Protein AF-A0A2G6BYM8-F1 (afdb_monomer_lite)

Sequence (346 aa):
MVRIVPAIYTKTPARALFVLAIICASLVSLALPSIASAAEQKVRSMRDIDQVKAYQYYHAVVKCIEEDGAKFERKTVNVGHLIDRGDGKLRCKNVITGAAQLYGFGSPEKLGLTRTSTGGWSGNDSVRSSIPKKMRDALYGGSNPGLSNAMKYVLYQKSFEIVCAGKPVPKGEQKDIRGEIIKTYKGGKMAEYFYPYKNDRGETSAVSLLAKTSGTVKNERQCKTLANFANQHADAYAGWAKDHASQSDVENAGEAAEGEDDVAASCKVEGLGWVICPAYNLLAKLNDAAFVFILANLLEVEGDLLSDNATRAAWQTFRNVANVLFVVVFVLIIYGQIVGGGGGRR

Radius of gyration: 28.6 Å; chains: 1; bounding box: 58×102×57 Å

Structure (mmCIF, N/CA/C/O backbone):
data_AF-A0A2G6BYM8-F1
#
_entry.id   AF-A0A2G6BYM8-F1
#
loop_
_atom_site.group_PDB
_atom_site.id
_atom_site.type_symbol
_atom_site.label_atom_id
_atom_site.label_alt_id
_atom_site.label_comp_id
_atom_site.label_asym_id
_atom_site.label_entity_id
_atom_site.label_seq_id
_atom_site.pdbx_PDB_ins_code
_atom_site.Cartn_x
_atom_site.Cartn_y
_atom_site.Cartn_z
_atom_site.occupancy
_atom_site.B_iso_or_equiv
_atom_site.auth_seq_id
_atom_site.auth_comp_id
_atom_site.auth_asym_id
_atom_site.auth_atom_id
_atom_site.pdbx_PDB_model_num
ATOM 1 N N . MET A 1 1 ? -24.789 -86.413 -14.576 1.00 35.81 1 MET A N 1
ATOM 2 C CA . MET A 1 1 ? -25.167 -85.026 -14.226 1.00 35.81 1 MET A CA 1
ATOM 3 C C . MET A 1 1 ? -24.101 -84.077 -14.751 1.00 35.81 1 MET A C 1
ATOM 5 O O . MET A 1 1 ? -23.068 -83.964 -14.118 1.00 35.81 1 MET A O 1
ATOM 9 N N . VAL A 1 2 ? -24.340 -83.419 -15.887 1.00 32.75 2 VAL A N 1
ATOM 10 C CA . VAL A 1 2 ? -23.672 -82.165 -16.280 1.00 32.75 2 VAL A CA 1
ATOM 11 C C . VAL A 1 2 ? -24.720 -81.379 -17.071 1.00 32.75 2 VAL A C 1
ATOM 13 O O . VAL A 1 2 ? -25.215 -81.869 -18.083 1.00 32.75 2 VAL A O 1
ATOM 16 N N . ARG A 1 3 ? -25.139 -80.216 -16.560 1.00 33.50 3 ARG A N 1
ATOM 17 C CA . ARG A 1 3 ? -26.034 -79.275 -17.250 1.00 33.50 3 ARG A CA 1
ATOM 18 C C . ARG A 1 3 ? -25.181 -78.148 -17.826 1.00 33.50 3 ARG A C 1
ATOM 20 O O . ARG A 1 3 ? -24.485 -77.477 -17.075 1.00 33.50 3 ARG A O 1
ATOM 27 N N . ILE A 1 4 ? -25.292 -77.936 -19.134 1.00 39.34 4 ILE A N 1
ATOM 28 C CA . ILE A 1 4 ? -24.844 -76.741 -19.854 1.00 39.34 4 ILE A CA 1
ATOM 29 C C . ILE A 1 4 ? -26.060 -76.226 -20.624 1.00 39.34 4 ILE A C 1
ATOM 31 O O . ILE A 1 4 ? -26.576 -76.953 -21.467 1.00 39.34 4 ILE A O 1
ATOM 35 N N . VAL A 1 5 ? -26.508 -75.001 -20.335 1.00 38.38 5 VAL A N 1
ATOM 36 C CA . VAL A 1 5 ? -27.401 -74.158 -21.164 1.00 38.38 5 VAL A CA 1
ATOM 37 C C . VAL A 1 5 ? -27.195 -72.684 -20.704 1.00 38.38 5 VAL A C 1
ATOM 39 O O . VAL A 1 5 ? -26.785 -72.500 -19.558 1.00 38.38 5 VAL A O 1
ATOM 42 N N . PRO A 1 6 ? -27.554 -71.625 -21.464 1.00 46.06 6 PRO A N 1
ATOM 43 C CA . PRO A 1 6 ? -26.885 -71.067 -22.648 1.00 46.06 6 PRO A CA 1
ATOM 44 C C . PRO A 1 6 ? -26.633 -69.533 -22.545 1.00 46.06 6 PRO A C 1
ATOM 46 O O . PRO A 1 6 ? -26.876 -68.896 -21.525 1.00 46.06 6 PRO A O 1
ATOM 49 N N . ALA A 1 7 ? -26.173 -68.943 -23.655 1.00 43.38 7 ALA A N 1
ATOM 50 C CA . ALA A 1 7 ? -25.983 -67.513 -23.903 1.00 43.38 7 ALA A CA 1
ATOM 51 C C . ALA A 1 7 ? -27.249 -66.641 -23.731 1.00 43.38 7 ALA A C 1
ATOM 53 O O . ALA A 1 7 ? -28.342 -67.033 -24.139 1.00 43.38 7 ALA A O 1
ATOM 54 N N . ILE A 1 8 ? -27.063 -65.405 -23.242 1.00 36.66 8 ILE A N 1
ATOM 55 C CA . ILE A 1 8 ? -28.032 -64.302 -23.340 1.00 36.66 8 ILE A CA 1
ATOM 56 C C . ILE A 1 8 ? -27.311 -63.050 -23.861 1.00 36.66 8 ILE A C 1
ATOM 58 O O . ILE A 1 8 ? -26.355 -62.557 -23.269 1.00 36.66 8 ILE A O 1
ATOM 62 N N . TYR A 1 9 ? -27.806 -62.550 -24.989 1.00 40.72 9 TYR A N 1
ATOM 63 C CA . TYR A 1 9 ? -27.468 -61.284 -25.631 1.00 40.72 9 TYR A CA 1
ATOM 64 C C . TYR A 1 9 ? -28.384 -60.195 -25.040 1.00 40.72 9 TYR A C 1
ATOM 66 O O . TYR A 1 9 ? -29.604 -60.334 -25.134 1.00 40.72 9 TYR A O 1
ATOM 74 N N . THR A 1 10 ? -27.860 -59.098 -24.478 1.00 39.50 10 THR A N 1
ATOM 75 C CA . THR A 1 10 ? -28.690 -57.917 -24.153 1.00 39.50 10 THR A CA 1
ATOM 76 C C . THR A 1 10 ? -28.055 -56.612 -24.620 1.00 39.50 10 THR A C 1
ATOM 78 O O . THR A 1 10 ? -27.030 -56.172 -24.110 1.00 39.50 10 THR A O 1
ATOM 81 N N . LYS A 1 11 ? -28.745 -56.009 -25.594 1.00 41.78 11 LYS A N 1
ATOM 82 C CA . LYS A 1 11 ? -28.692 -54.629 -26.095 1.00 41.78 11 LYS A CA 1
ATOM 83 C C . LYS A 1 11 ? -28.223 -53.592 -25.062 1.00 41.78 11 LYS A C 1
ATOM 85 O O . LYS A 1 11 ? -28.908 -53.343 -24.074 1.00 41.78 11 LYS A O 1
ATOM 90 N N . THR A 1 12 ? -27.143 -52.885 -25.374 1.00 47.81 12 THR A N 1
ATOM 91 C CA . THR A 1 12 ? -26.756 -51.618 -24.738 1.00 47.81 12 THR A CA 1
ATOM 92 C C . THR A 1 12 ? -27.693 -50.493 -25.203 1.00 47.81 12 THR A C 1
ATOM 94 O O . THR A 1 12 ? -27.795 -50.246 -26.407 1.00 47.81 12 THR A O 1
ATOM 97 N N . PRO A 1 13 ? -28.403 -49.782 -24.307 1.00 48.28 13 PRO A N 1
ATOM 98 C CA . PRO A 1 13 ? -29.276 -48.697 -24.722 1.00 48.28 13 PRO A CA 1
ATOM 99 C C . PRO A 1 13 ? -28.461 -47.411 -24.896 1.00 48.28 13 PRO A C 1
ATOM 101 O O . PRO A 1 13 ? -27.914 -46.867 -23.938 1.00 48.28 13 PRO A O 1
ATOM 104 N N . ALA A 1 14 ? -28.463 -46.867 -26.115 1.00 52.06 14 ALA A N 1
ATOM 105 C CA . ALA A 1 14 ? -27.887 -45.569 -26.491 1.00 52.06 14 ALA A CA 1
ATOM 106 C C . ALA A 1 14 ? -28.327 -44.378 -25.600 1.00 52.06 14 ALA A C 1
ATOM 108 O O . ALA A 1 14 ? -27.711 -43.317 -25.620 1.00 52.06 14 ALA A O 1
ATOM 109 N N . ARG A 1 15 ? -29.356 -44.560 -24.762 1.00 47.66 15 ARG A N 1
ATOM 110 C CA . ARG A 1 15 ? -29.812 -43.592 -23.755 1.00 47.66 15 ARG A CA 1
ATOM 111 C C . ARG A 1 15 ? -28.818 -43.383 -22.604 1.00 47.66 15 ARG A C 1
ATOM 113 O O . ARG A 1 15 ? -28.747 -42.274 -22.089 1.00 47.66 15 ARG A O 1
ATOM 120 N N . ALA A 1 16 ? -28.025 -44.393 -22.233 1.00 50.00 16 ALA A N 1
ATOM 121 C CA . ALA A 1 16 ? -27.043 -44.261 -21.149 1.00 50.00 16 ALA A CA 1
ATOM 122 C C . ALA A 1 16 ? -25.851 -43.369 -21.545 1.00 50.00 16 ALA A C 1
ATOM 124 O O . ALA A 1 16 ? -25.390 -42.558 -20.747 1.00 50.00 16 ALA A O 1
ATOM 125 N N . LEU A 1 17 ? -25.412 -43.455 -22.806 1.00 51.72 17 LEU A N 1
ATOM 126 C CA . LEU A 1 17 ? -24.353 -42.603 -23.361 1.00 51.72 17 LEU A CA 1
ATOM 127 C C . LEU A 1 17 ? -24.799 -41.142 -23.511 1.00 51.72 17 LEU A C 1
ATOM 129 O O . LEU A 1 17 ? -24.011 -40.234 -23.265 1.00 51.72 17 LEU A O 1
ATOM 133 N N . PHE A 1 18 ? -26.071 -40.903 -23.847 1.00 52.00 18 PHE A N 1
ATOM 134 C CA . PHE A 1 18 ? -26.605 -39.547 -24.000 1.00 52.00 18 PHE A CA 1
ATOM 135 C C . PHE A 1 18 ? -26.744 -38.814 -22.655 1.00 52.00 18 PHE A C 1
ATOM 137 O O . PHE A 1 18 ? -26.443 -37.628 -22.560 1.00 52.00 18 PHE A O 1
ATOM 144 N N . VAL A 1 19 ? -27.129 -39.525 -21.588 1.00 55.66 19 VAL A N 1
ATOM 145 C CA . VAL A 1 19 ? -27.213 -38.955 -20.230 1.00 55.66 19 VAL A CA 1
ATOM 146 C C . VAL A 1 19 ? -25.819 -38.664 -19.660 1.00 55.66 19 VAL A C 1
ATOM 148 O O . VAL A 1 19 ? -25.621 -37.607 -19.067 1.00 55.66 19 VAL A O 1
ATOM 151 N N . LEU A 1 20 ? -24.827 -39.527 -19.909 1.00 53.66 20 LEU A N 1
ATOM 152 C CA . LEU A 1 20 ? -23.429 -39.269 -19.533 1.00 53.66 20 LEU A CA 1
ATOM 153 C C . LEU A 1 20 ? -22.831 -38.067 -20.282 1.00 53.66 20 LEU A C 1
ATOM 155 O O . LEU A 1 20 ? -22.134 -37.260 -19.674 1.00 53.66 20 LEU A O 1
ATOM 159 N N . ALA A 1 21 ? -23.157 -37.892 -21.566 1.00 54.69 21 ALA A N 1
ATOM 160 C CA . ALA A 1 21 ? -22.717 -36.734 -22.344 1.00 54.69 21 ALA A CA 1
ATOM 161 C C . ALA A 1 21 ? -23.334 -35.413 -21.843 1.00 54.69 21 ALA A C 1
ATOM 163 O O . ALA A 1 21 ? -22.638 -34.401 -21.778 1.00 54.69 21 ALA A O 1
ATOM 164 N N . ILE A 1 22 ? -24.607 -35.420 -21.427 1.00 54.53 22 ILE A N 1
ATOM 165 C CA . ILE A 1 22 ? -25.276 -34.234 -20.862 1.00 54.53 22 ILE A CA 1
ATOM 166 C C . ILE A 1 22 ? -24.730 -33.900 -19.467 1.00 54.53 22 ILE A C 1
ATOM 168 O O . ILE A 1 22 ? -24.532 -32.725 -19.169 1.00 54.53 22 ILE A O 1
ATOM 172 N N . ILE A 1 23 ? -24.429 -34.905 -18.636 1.00 53.41 23 ILE A N 1
ATOM 173 C CA . ILE A 1 23 ? -23.806 -34.707 -17.314 1.00 53.41 23 ILE A CA 1
ATOM 174 C C . ILE A 1 23 ? -22.361 -34.193 -17.455 1.00 53.41 23 ILE A C 1
ATOM 176 O O . ILE A 1 23 ? -21.943 -33.318 -16.700 1.00 53.41 23 ILE A O 1
ATOM 180 N N . CYS A 1 24 ? -21.606 -34.649 -18.461 1.00 47.53 24 CYS A N 1
ATOM 181 C CA . CYS A 1 24 ? -20.289 -34.084 -18.772 1.00 47.53 24 CYS A CA 1
ATOM 182 C C . CYS A 1 24 ? -20.375 -32.647 -19.316 1.00 47.53 24 CYS A C 1
ATOM 184 O O . CYS A 1 24 ? -19.557 -31.813 -18.939 1.00 47.53 24 CYS A O 1
ATOM 186 N N . ALA A 1 25 ? -21.369 -32.318 -20.148 1.00 45.59 25 ALA A N 1
ATOM 187 C CA . ALA A 1 25 ? -21.545 -30.961 -20.677 1.00 45.59 25 ALA A CA 1
ATOM 188 C C . ALA A 1 25 ? -22.019 -29.952 -19.608 1.00 45.59 25 ALA A C 1
ATOM 190 O O . ALA A 1 25 ? -21.630 -28.780 -19.643 1.00 45.59 25 ALA A O 1
ATOM 191 N N . SER A 1 26 ? -22.807 -30.395 -18.623 1.00 46.91 26 SER A N 1
ATOM 192 C CA . SER A 1 26 ? -23.245 -29.549 -17.506 1.00 46.91 26 SER A CA 1
ATOM 193 C C . SER A 1 26 ? -22.172 -29.377 -16.424 1.00 46.91 26 SER A C 1
ATOM 195 O O . SER A 1 26 ? -22.081 -28.297 -15.843 1.00 46.91 26 SER A O 1
ATOM 197 N N . LEU A 1 27 ? -21.289 -30.364 -16.218 1.00 44.66 27 LEU A N 1
ATOM 198 C CA . LEU A 1 27 ? -20.128 -30.232 -15.324 1.00 44.66 27 LEU A CA 1
ATOM 199 C C . LEU A 1 27 ? -19.015 -29.337 -15.895 1.00 44.66 27 LEU A C 1
ATOM 201 O O . LEU A 1 27 ? -18.298 -28.700 -15.129 1.00 44.66 27 LEU A O 1
ATOM 205 N N . VAL A 1 28 ? -18.900 -29.217 -17.222 1.00 42.97 28 VAL A N 1
ATOM 206 C CA . VAL A 1 28 ? -17.940 -28.295 -17.865 1.00 42.97 28 VAL A CA 1
ATOM 207 C C . VAL A 1 28 ? -18.410 -26.831 -17.805 1.00 42.97 28 VAL A C 1
ATOM 209 O O . VAL A 1 28 ? -17.595 -25.916 -17.893 1.00 42.97 28 VAL A O 1
ATOM 212 N N . SER A 1 29 ? -19.702 -26.581 -17.573 1.00 41.12 29 SER A N 1
ATOM 213 C CA . SER A 1 29 ? -20.267 -25.221 -17.546 1.00 41.12 29 SER A CA 1
ATOM 214 C C . SER A 1 29 ? -20.204 -24.525 -16.174 1.00 41.12 29 SER A C 1
ATOM 216 O O . SER A 1 29 ? -20.545 -23.349 -16.081 1.00 41.12 29 SER A O 1
ATOM 218 N N . LEU A 1 30 ? -19.763 -25.211 -15.109 1.00 42.91 30 LEU A N 1
ATOM 219 C CA . LEU A 1 30 ? -19.781 -24.689 -13.729 1.00 42.91 30 LEU A CA 1
ATOM 220 C C . LEU A 1 30 ? -18.419 -24.258 -13.163 1.00 42.91 30 LEU A C 1
ATOM 222 O O . LEU A 1 30 ? -18.341 -23.873 -11.999 1.00 42.91 30 LEU A O 1
ATOM 226 N N . ALA A 1 31 ? -17.348 -24.262 -13.955 1.00 43.62 31 ALA A N 1
ATOM 227 C CA . ALA A 1 31 ? -16.049 -23.781 -13.484 1.00 43.62 31 ALA A CA 1
ATOM 228 C C . ALA A 1 31 ? -15.193 -23.216 -14.620 1.00 43.62 31 ALA A C 1
ATOM 230 O O . ALA A 1 31 ? -14.096 -23.692 -14.897 1.00 43.62 31 ALA A O 1
ATOM 231 N N . LEU A 1 32 ? -15.669 -22.150 -15.255 1.00 40.78 32 LEU A N 1
ATOM 232 C CA . LEU A 1 32 ? -14.742 -21.147 -15.756 1.00 40.78 32 LEU A CA 1
ATOM 233 C C . LEU A 1 32 ? -14.871 -19.952 -14.816 1.00 40.78 32 LEU A C 1
ATOM 235 O O . LEU A 1 32 ? -15.821 -19.179 -14.965 1.00 40.78 32 LEU A O 1
ATOM 239 N N . PRO A 1 33 ? -13.969 -19.777 -13.825 1.00 43.06 33 PRO A N 1
ATOM 240 C CA . PRO A 1 33 ? -13.752 -18.433 -13.318 1.00 43.06 33 PRO A CA 1
ATOM 241 C C . PRO A 1 33 ? -13.561 -17.550 -14.550 1.00 43.06 33 PRO A C 1
ATOM 243 O O . PRO A 1 33 ? -12.811 -17.918 -15.459 1.00 43.06 33 PRO A O 1
ATOM 246 N N . SER A 1 34 ? -14.303 -16.438 -14.611 1.00 47.22 34 SER A N 1
ATOM 247 C CA . SER A 1 34 ? -14.076 -15.366 -15.582 1.00 47.22 34 SER A CA 1
ATOM 248 C C . SER A 1 34 ? -12.577 -15.280 -15.821 1.00 47.22 34 SER A C 1
ATOM 250 O O . SER A 1 34 ? -11.852 -15.210 -14.824 1.00 47.22 34 SER A O 1
ATOM 252 N N . ILE A 1 35 ? -12.125 -15.374 -17.073 1.00 45.28 35 ILE A N 1
ATOM 253 C CA . ILE A 1 35 ? -10.702 -15.350 -17.419 1.00 45.28 35 ILE A CA 1
ATOM 254 C C . ILE A 1 35 ? -10.174 -13.965 -17.028 1.00 45.28 35 ILE A C 1
ATOM 256 O O . ILE A 1 35 ? -10.082 -13.053 -17.843 1.00 45.28 35 ILE A O 1
ATOM 260 N N . ALA A 1 36 ? -9.901 -13.784 -15.740 1.00 49.06 36 ALA A N 1
ATOM 261 C CA . ALA A 1 36 ? -9.075 -12.728 -15.225 1.00 49.06 36 ALA A CA 1
ATOM 262 C C . ALA A 1 36 ? -7.731 -12.959 -15.901 1.00 49.06 36 ALA A C 1
ATOM 264 O O . ALA A 1 36 ? -7.245 -14.094 -15.959 1.00 49.06 36 ALA A O 1
ATOM 265 N N . SER A 1 37 ? -7.166 -11.909 -16.488 1.00 56.53 37 SER A N 1
ATOM 266 C CA . SER A 1 37 ? -5.851 -12.026 -17.113 1.00 56.53 37 SER A CA 1
ATOM 267 C C . SER A 1 37 ? -4.867 -12.652 -16.111 1.00 56.53 37 SER A C 1
ATOM 269 O O . SER A 1 37 ? -4.986 -12.434 -14.903 1.00 56.53 37 SER A O 1
ATOM 271 N N . ALA A 1 38 ? -3.878 -13.419 -16.578 1.00 57.22 38 ALA A N 1
ATOM 272 C CA . ALA A 1 38 ? -2.885 -14.047 -15.695 1.00 57.22 38 ALA A CA 1
ATOM 273 C C . ALA A 1 38 ? -2.221 -13.037 -14.726 1.00 57.22 38 ALA A C 1
ATOM 275 O O . ALA A 1 38 ? -1.813 -13.389 -13.621 1.00 57.22 38 ALA A O 1
ATOM 276 N N . ALA A 1 39 ? -2.169 -11.758 -15.112 1.00 54.06 39 ALA A N 1
ATOM 277 C CA . ALA A 1 39 ? -1.713 -10.666 -14.265 1.00 54.06 39 ALA A CA 1
ATOM 278 C C . ALA A 1 39 ? -2.729 -10.272 -13.170 1.00 54.06 39 ALA A C 1
ATOM 280 O O . ALA A 1 39 ? -2.334 -10.135 -12.014 1.00 54.06 39 ALA A O 1
ATOM 281 N N . GLU A 1 40 ? -4.032 -10.182 -13.468 1.00 54.47 40 GLU A N 1
ATOM 282 C CA . GLU A 1 40 ? -5.066 -9.995 -12.432 1.00 54.47 40 GLU A CA 1
ATOM 283 C C . GLU A 1 40 ? -5.075 -11.145 -11.416 1.00 54.47 40 GLU A C 1
ATOM 285 O O . GLU A 1 40 ? -5.280 -10.917 -10.222 1.00 54.47 40 GLU A O 1
ATOM 290 N N . GLN A 1 41 ? -4.795 -12.371 -11.863 1.00 60.56 41 GLN A N 1
ATOM 291 C CA . GLN A 1 41 ? -4.643 -13.527 -10.979 1.00 60.56 41 GLN A CA 1
ATOM 292 C C . GLN A 1 41 ? -3.417 -13.388 -10.060 1.00 60.56 41 GLN A C 1
ATOM 294 O O . GLN A 1 41 ? -3.489 -13.744 -8.883 1.00 60.56 41 GLN A O 1
ATOM 299 N N . LYS A 1 42 ? -2.320 -12.798 -10.556 1.00 67.81 42 LYS A N 1
ATOM 300 C CA . LYS A 1 42 ? -1.104 -12.551 -9.770 1.00 67.81 42 LYS A CA 1
ATOM 301 C C . LYS A 1 42 ? -1.353 -11.564 -8.629 1.00 67.81 42 LYS A C 1
ATOM 303 O O . LYS A 1 42 ? -1.034 -11.893 -7.492 1.00 67.81 42 LYS A O 1
ATOM 308 N N . VAL A 1 43 ? -1.988 -10.414 -8.877 1.00 68.50 43 VAL A N 1
ATOM 309 C CA . VAL A 1 43 ? -2.324 -9.457 -7.797 1.00 68.50 43 VAL A CA 1
ATOM 310 C C . VAL A 1 43 ? -3.316 -10.044 -6.799 1.00 68.50 43 VAL A C 1
ATOM 312 O O . VAL A 1 43 ? -3.119 -9.885 -5.598 1.00 68.50 43 VAL A O 1
ATOM 315 N N . ARG A 1 44 ? -4.337 -10.770 -7.269 1.00 68.00 44 ARG A N 1
ATOM 316 C CA . ARG A 1 44 ? -5.322 -11.431 -6.393 1.00 68.00 44 ARG A CA 1
ATOM 317 C C . ARG A 1 44 ? -4.731 -12.551 -5.534 1.00 68.00 44 ARG A C 1
ATOM 319 O O . ARG A 1 44 ? -5.341 -12.927 -4.544 1.00 68.00 44 ARG A O 1
ATOM 326 N N . SER A 1 45 ? -3.577 -13.098 -5.912 1.00 74.06 45 SER A N 1
ATOM 327 C CA . SER A 1 45 ? -2.860 -14.098 -5.112 1.00 74.06 45 SER A CA 1
ATOM 328 C C . SER A 1 45 ? -1.990 -13.491 -4.007 1.00 74.06 45 SER A C 1
ATOM 330 O O . SER A 1 45 ? -1.559 -14.210 -3.108 1.00 74.06 45 SER A O 1
ATOM 332 N N . MET A 1 46 ? -1.732 -12.180 -4.057 1.00 82.56 46 MET A N 1
ATOM 333 C CA . MET A 1 46 ? -0.949 -11.492 -3.034 1.00 82.56 46 MET A CA 1
ATOM 334 C C . MET A 1 46 ? -1.784 -11.272 -1.775 1.00 82.56 46 MET A C 1
ATOM 336 O O . MET A 1 46 ? -3.008 -11.140 -1.839 1.00 82.56 46 MET A O 1
ATOM 340 N N . ARG A 1 47 ? -1.104 -11.131 -0.638 1.00 86.88 47 ARG A N 1
ATOM 341 C CA . ARG A 1 47 ? -1.747 -10.684 0.598 1.00 86.88 47 ARG A CA 1
ATOM 342 C C . ARG A 1 47 ? -2.334 -9.289 0.426 1.00 86.88 47 ARG A C 1
ATOM 344 O O . ARG A 1 47 ? -1.827 -8.479 -0.355 1.00 86.88 47 ARG A O 1
ATOM 351 N N . ASP A 1 48 ? -3.389 -8.998 1.166 1.00 88.12 48 ASP A N 1
ATOM 352 C CA . ASP A 1 48 ? -4.117 -7.732 1.100 1.00 88.12 48 ASP A CA 1
ATOM 353 C C . ASP A 1 48 ? -3.220 -6.501 1.310 1.00 88.12 48 ASP A C 1
ATOM 355 O O . ASP A 1 48 ? -3.321 -5.518 0.567 1.00 88.12 48 ASP A O 1
ATOM 359 N N . ILE A 1 49 ? -2.280 -6.567 2.256 1.00 87.25 49 ILE A N 1
ATOM 360 C CA . ILE A 1 49 ? -1.321 -5.491 2.507 1.00 87.25 49 ILE A CA 1
ATOM 361 C C . ILE A 1 49 ? -0.374 -5.291 1.321 1.00 87.25 49 ILE A C 1
ATOM 363 O O . ILE A 1 49 ? -0.024 -4.157 0.992 1.00 87.25 49 ILE A O 1
ATOM 367 N N . ASP A 1 50 ? 0.016 -6.375 0.651 1.00 89.44 50 ASP A N 1
ATOM 368 C CA . ASP A 1 50 ? 0.934 -6.340 -0.484 1.00 89.44 50 ASP A CA 1
ATOM 369 C C . ASP A 1 50 ? 0.221 -5.787 -1.727 1.00 89.44 50 ASP A C 1
ATOM 371 O O . ASP A 1 50 ? 0.819 -5.035 -2.500 1.00 89.44 50 ASP A O 1
ATOM 375 N N . GLN A 1 51 ? -1.087 -6.035 -1.868 1.00 89.44 51 GLN A N 1
ATOM 376 C CA . GLN A 1 51 ? -1.924 -5.394 -2.888 1.00 89.44 51 GLN A CA 1
ATOM 377 C C . GLN A 1 51 ? -1.988 -3.870 -2.698 1.00 89.44 51 GLN A C 1
ATOM 379 O O . GLN A 1 51 ? -1.826 -3.111 -3.661 1.00 89.44 51 GLN A O 1
ATOM 384 N N . VAL A 1 52 ? -2.162 -3.402 -1.457 1.00 91.62 52 VAL A N 1
ATOM 385 C CA . VAL A 1 52 ? -2.167 -1.964 -1.137 1.00 91.62 52 VAL A CA 1
ATOM 386 C C . VAL A 1 52 ? -0.788 -1.337 -1.354 1.00 91.62 52 VAL A C 1
ATOM 388 O O . VAL A 1 52 ? -0.690 -0.274 -1.976 1.00 91.62 52 VAL A O 1
ATOM 391 N N . LYS A 1 53 ? 0.287 -2.002 -0.915 1.00 91.69 53 LYS A N 1
ATOM 392 C CA . LYS A 1 53 ? 1.665 -1.547 -1.161 1.00 91.69 53 LYS A CA 1
ATOM 393 C C . LYS A 1 53 ? 1.965 -1.454 -2.651 1.00 91.69 53 LYS A C 1
ATOM 395 O O . LYS A 1 53 ? 2.566 -0.471 -3.077 1.00 91.69 53 LYS A O 1
ATOM 400 N N . ALA A 1 54 ? 1.521 -2.418 -3.459 1.00 91.00 54 ALA A N 1
ATOM 401 C CA . ALA A 1 54 ? 1.710 -2.381 -4.908 1.00 91.00 54 ALA A CA 1
ATOM 402 C C . ALA A 1 54 ? 1.081 -1.122 -5.515 1.00 91.00 54 ALA A C 1
ATOM 404 O O . ALA A 1 54 ? 1.738 -0.424 -6.294 1.00 91.00 54 ALA A O 1
ATOM 405 N N . TYR A 1 55 ? -0.134 -0.774 -5.085 1.00 91.12 55 TYR A N 1
ATOM 406 C CA . TYR A 1 55 ? -0.803 0.459 -5.493 1.00 91.12 55 TYR A CA 1
ATOM 407 C C . TYR A 1 55 ? -0.036 1.720 -5.048 1.00 91.12 55 TYR A C 1
ATOM 409 O O . TYR A 1 55 ? 0.168 2.640 -5.846 1.00 91.12 55 TYR A O 1
ATOM 417 N N . GLN A 1 56 ? 0.443 1.770 -3.802 1.00 91.75 56 GLN A N 1
ATOM 418 C CA . GLN A 1 56 ? 1.234 2.900 -3.297 1.00 91.75 56 GLN A CA 1
ATOM 419 C C . GLN A 1 56 ? 2.558 3.066 -4.061 1.00 91.75 56 GLN A C 1
ATOM 421 O O . GLN A 1 56 ? 2.874 4.174 -4.507 1.00 91.75 56 GLN A O 1
ATOM 426 N N . TYR A 1 57 ? 3.292 1.971 -4.286 1.00 91.69 57 TYR A N 1
ATOM 427 C CA . TYR A 1 57 ? 4.518 1.970 -5.082 1.00 91.69 57 TYR A CA 1
ATOM 428 C C . TYR A 1 57 ? 4.264 2.427 -6.516 1.00 91.69 57 TYR A C 1
ATOM 430 O O . TYR A 1 57 ? 5.038 3.236 -7.019 1.00 91.69 57 TYR A O 1
ATOM 438 N N . TYR A 1 58 ? 3.179 1.987 -7.164 1.00 91.75 58 TYR A N 1
ATOM 439 C CA . TYR A 1 58 ? 2.839 2.443 -8.516 1.00 91.75 58 TYR A CA 1
ATOM 440 C C . TYR A 1 58 ? 2.763 3.968 -8.596 1.00 91.75 58 TYR A C 1
ATOM 442 O O . TYR A 1 58 ? 3.436 4.596 -9.416 1.00 91.75 58 TYR A O 1
ATOM 450 N N . HIS A 1 59 ? 1.972 4.581 -7.714 1.00 90.56 59 HIS A N 1
ATOM 451 C CA . HIS A 1 59 ? 1.792 6.029 -7.719 1.00 90.56 59 HIS A CA 1
ATOM 452 C C . HIS A 1 59 ? 3.059 6.782 -7.308 1.00 90.56 59 HIS A C 1
ATOM 454 O O . HIS A 1 59 ? 3.326 7.855 -7.853 1.00 90.56 59 HIS A O 1
ATOM 460 N N . ALA A 1 60 ? 3.858 6.223 -6.398 1.00 89.94 60 ALA A N 1
ATOM 461 C CA . ALA A 1 60 ? 5.156 6.779 -6.036 1.00 89.94 60 ALA A CA 1
ATOM 462 C C . ALA A 1 60 ? 6.145 6.749 -7.206 1.00 89.94 60 ALA A C 1
ATOM 464 O O . ALA A 1 60 ? 6.788 7.761 -7.480 1.00 89.94 60 ALA A O 1
ATOM 465 N N . VAL A 1 61 ? 6.209 5.641 -7.948 1.00 89.94 61 VAL A N 1
ATOM 466 C CA . VAL A 1 61 ? 7.045 5.516 -9.148 1.00 89.94 61 VAL A CA 1
ATOM 467 C C . VAL A 1 61 ? 6.603 6.504 -10.223 1.00 89.94 61 VAL A C 1
ATOM 469 O O . VAL A 1 61 ? 7.436 7.250 -10.736 1.00 89.94 61 VAL A O 1
ATOM 472 N N . VAL A 1 62 ? 5.301 6.584 -10.511 1.00 89.06 62 VAL A N 1
ATOM 473 C CA . VAL A 1 62 ? 4.752 7.572 -11.454 1.00 89.06 62 VAL A CA 1
ATOM 474 C C . VAL A 1 62 ? 5.161 8.991 -11.042 1.00 89.06 62 VAL A C 1
ATOM 476 O O . VAL A 1 62 ? 5.696 9.733 -11.861 1.00 89.06 62 VAL A O 1
ATOM 479 N N . LYS A 1 63 ? 5.026 9.351 -9.759 1.00 87.88 63 LYS A N 1
ATOM 480 C CA . LYS A 1 63 ? 5.409 10.679 -9.252 1.00 87.88 63 LYS A CA 1
ATOM 481 C C . LYS A 1 63 ? 6.922 10.936 -9.276 1.00 87.88 63 LYS A C 1
ATOM 483 O O . LYS A 1 63 ? 7.347 12.089 -9.380 1.00 87.88 63 LYS A O 1
ATOM 488 N N . CYS A 1 64 ? 7.743 9.898 -9.149 1.00 86.44 64 CYS A N 1
ATOM 489 C CA . CYS A 1 64 ? 9.194 9.998 -9.304 1.00 86.44 64 CYS A CA 1
ATOM 490 C C . CYS A 1 64 ? 9.604 10.245 -10.757 1.00 86.44 64 CYS A C 1
ATOM 492 O O . CYS A 1 64 ? 10.582 10.945 -11.001 1.00 86.44 64 CYS A O 1
ATOM 494 N N . ILE A 1 65 ? 8.851 9.692 -11.706 1.00 82.69 65 ILE A N 1
ATOM 495 C CA . ILE A 1 65 ? 9.155 9.740 -13.137 1.00 82.69 65 ILE A CA 1
ATOM 496 C C . ILE A 1 65 ? 8.600 10.998 -13.823 1.00 82.69 65 ILE A C 1
ATOM 498 O O . ILE A 1 65 ? 9.218 11.483 -14.767 1.00 82.69 65 ILE A O 1
ATOM 502 N N . GLU A 1 66 ? 7.471 11.534 -13.349 1.00 77.38 66 GLU A N 1
ATOM 503 C CA . GLU A 1 66 ? 6.798 12.726 -13.901 1.00 77.38 66 GLU A CA 1
ATOM 504 C C . GLU A 1 66 ? 7.615 14.031 -13.798 1.00 77.38 66 GLU A C 1
ATOM 506 O O . GLU A 1 66 ? 7.263 15.008 -14.449 1.00 77.38 66 GLU A O 1
ATOM 511 N N . GLU A 1 67 ? 8.681 14.091 -12.993 1.00 60.94 67 GLU A N 1
ATOM 512 C CA . GLU A 1 67 ? 9.449 15.326 -12.771 1.00 60.94 67 GLU A CA 1
ATOM 513 C C . GLU A 1 67 ? 10.874 15.248 -13.355 1.00 60.94 67 GLU A C 1
ATOM 515 O O . GLU A 1 67 ? 11.449 14.168 -13.492 1.00 60.94 67 GLU A O 1
ATOM 520 N N . ASP A 1 68 ? 11.409 16.413 -13.745 1.00 58.03 68 ASP A N 1
ATOM 521 C CA . ASP A 1 68 ? 12.641 16.629 -14.524 1.00 58.03 68 ASP A CA 1
ATOM 522 C C . ASP A 1 68 ? 13.768 15.598 -14.321 1.00 58.03 68 ASP A C 1
ATOM 524 O O . ASP A 1 68 ? 14.232 15.334 -13.203 1.00 58.03 68 ASP A O 1
ATOM 528 N N . GLY A 1 69 ? 14.286 15.079 -15.442 1.00 54.25 69 GLY A N 1
ATOM 529 C CA . GLY A 1 69 ? 15.265 13.982 -15.498 1.00 54.25 69 GLY A CA 1
ATOM 530 C C . GLY A 1 69 ? 16.584 14.234 -14.762 1.00 54.25 69 GLY A C 1
ATOM 531 O O . GLY A 1 69 ? 17.256 13.283 -14.372 1.00 54.25 69 GLY A O 1
ATOM 532 N N . ALA A 1 70 ? 16.927 15.491 -14.472 1.00 53.03 70 ALA A N 1
ATOM 533 C CA . ALA A 1 70 ? 18.149 15.855 -13.753 1.00 53.03 70 ALA A CA 1
ATOM 534 C C . ALA A 1 70 ? 18.091 15.613 -12.224 1.00 53.03 70 ALA A C 1
ATOM 536 O O . ALA A 1 70 ? 19.116 15.724 -11.542 1.00 53.03 70 ALA A O 1
ATOM 537 N N . LYS A 1 71 ? 16.916 15.309 -11.643 1.00 59.16 71 LYS A N 1
ATOM 538 C CA . LYS A 1 71 ? 16.737 15.164 -10.177 1.00 59.16 71 LYS A CA 1
ATOM 539 C C . LYS A 1 71 ? 16.087 13.850 -9.731 1.00 59.16 71 LYS A C 1
ATOM 541 O O . LYS A 1 71 ? 15.803 13.696 -8.539 1.00 59.16 71 LYS A O 1
ATOM 546 N N . PHE A 1 72 ? 15.925 12.896 -10.646 1.00 66.44 72 PHE A N 1
ATOM 547 C CA . PHE A 1 72 ? 15.231 11.622 -10.428 1.00 66.44 72 PHE A CA 1
ATOM 548 C C . PHE A 1 72 ? 15.663 10.869 -9.153 1.00 66.44 72 PHE A C 1
ATOM 550 O O . PHE A 1 72 ? 14.826 10.311 -8.460 1.00 66.44 72 PHE A O 1
ATOM 557 N N . GLU A 1 73 ? 16.941 10.901 -8.763 1.00 67.50 73 GLU A N 1
ATOM 558 C CA . GLU A 1 73 ? 17.444 10.140 -7.602 1.00 67.50 73 GLU A CA 1
ATOM 559 C C . GLU A 1 73 ? 17.351 10.858 -6.246 1.00 67.50 73 GLU A C 1
ATOM 561 O O . GLU A 1 73 ? 17.406 10.233 -5.176 1.00 67.50 73 GLU A O 1
ATOM 566 N N . ARG A 1 74 ? 17.319 12.193 -6.265 1.00 71.81 74 ARG A N 1
ATOM 567 C CA . ARG A 1 74 ? 17.428 13.022 -5.050 1.00 71.81 74 ARG A CA 1
ATOM 568 C C . ARG A 1 74 ? 16.079 13.459 -4.509 1.00 71.81 74 ARG A C 1
ATOM 570 O O . ARG A 1 74 ? 16.003 13.868 -3.357 1.00 71.81 74 ARG A O 1
ATOM 577 N N . LYS A 1 75 ? 15.033 13.338 -5.317 1.00 81.88 75 LYS A N 1
ATOM 578 C CA . LYS A 1 75 ? 13.680 13.692 -4.925 1.00 81.88 75 LYS A CA 1
ATOM 579 C C . LYS A 1 75 ? 13.123 12.713 -3.892 1.00 81.88 75 LYS A C 1
ATOM 581 O O . LYS A 1 75 ? 13.321 11.504 -4.000 1.00 81.88 75 LYS A O 1
ATOM 586 N N . THR A 1 76 ? 12.389 13.261 -2.935 1.00 87.50 76 THR A N 1
ATOM 587 C CA . THR A 1 76 ? 11.602 12.520 -1.951 1.00 87.50 76 THR A CA 1
ATOM 588 C C . THR A 1 76 ? 10.123 12.628 -2.314 1.00 87.50 76 THR A C 1
ATOM 590 O O . THR A 1 76 ? 9.656 13.705 -2.688 1.00 87.50 76 THR A O 1
ATOM 593 N N . VAL A 1 77 ? 9.392 11.520 -2.231 1.00 88.06 77 VAL A N 1
ATOM 594 C CA . VAL A 1 77 ? 7.946 11.456 -2.491 1.00 88.06 77 VAL A CA 1
ATOM 595 C C . VAL A 1 77 ? 7.231 10.774 -1.331 1.00 88.06 77 VAL A C 1
ATOM 597 O O . VAL A 1 77 ? 7.808 9.913 -0.667 1.00 88.06 77 VAL A O 1
ATOM 600 N N . ASN A 1 78 ? 5.968 11.134 -1.108 1.00 88.94 78 ASN A N 1
ATOM 601 C CA . ASN A 1 78 ? 5.110 10.425 -0.161 1.00 88.94 78 ASN A CA 1
ATOM 602 C C . ASN A 1 78 ? 4.873 9.002 -0.680 1.00 88.94 78 ASN A C 1
ATOM 604 O O . ASN A 1 78 ? 4.454 8.824 -1.817 1.00 88.94 78 ASN A O 1
ATOM 608 N N . VAL A 1 79 ? 5.129 7.987 0.132 1.00 87.81 79 VAL A N 1
ATOM 609 C CA . VAL A 1 79 ? 4.837 6.577 -0.190 1.00 87.81 79 VAL A CA 1
ATOM 610 C C . VAL A 1 79 ? 3.770 5.988 0.726 1.00 87.81 79 VAL A C 1
ATOM 612 O O . VAL A 1 79 ? 3.166 4.974 0.394 1.00 87.81 79 VAL A O 1
ATOM 615 N N . GLY A 1 80 ? 3.502 6.665 1.840 1.00 88.00 80 GLY A N 1
ATOM 616 C CA . GLY A 1 80 ? 2.590 6.232 2.881 1.00 88.00 80 GLY A CA 1
ATOM 617 C C . GLY A 1 80 ? 3.238 5.308 3.908 1.00 88.00 80 GLY A C 1
ATOM 618 O O . GLY A 1 80 ? 4.265 4.674 3.650 1.00 88.00 80 GLY A O 1
ATOM 619 N N . HIS A 1 81 ? 2.617 5.223 5.085 1.00 86.25 81 HIS A N 1
ATOM 620 C CA . HIS A 1 81 ? 3.236 4.570 6.245 1.00 86.25 81 HIS A CA 1
ATOM 621 C C . HIS A 1 81 ? 3.300 3.036 6.186 1.00 86.25 81 HIS A C 1
ATOM 623 O O . HIS A 1 81 ? 3.991 2.402 6.980 1.00 86.25 81 HIS A O 1
ATOM 629 N N . LEU A 1 82 ? 2.614 2.427 5.215 1.00 86.69 82 LEU A N 1
ATOM 630 C CA . LEU A 1 82 ? 2.717 0.990 4.940 1.00 86.69 82 LEU A CA 1
ATOM 631 C C . LEU A 1 82 ? 4.022 0.615 4.239 1.00 86.69 82 LEU A C 1
ATOM 633 O O . LEU A 1 82 ? 4.473 -0.523 4.371 1.00 86.69 82 LEU A O 1
ATOM 637 N N . ILE A 1 83 ? 4.602 1.552 3.484 1.00 86.88 83 ILE A N 1
ATOM 638 C CA . ILE A 1 83 ? 5.887 1.375 2.808 1.00 86.88 83 ILE A CA 1
ATOM 639 C C . ILE A 1 83 ? 7.019 1.879 3.705 1.00 86.88 83 ILE A C 1
ATOM 641 O O . ILE A 1 83 ? 7.994 1.161 3.906 1.00 86.88 83 ILE A O 1
ATOM 645 N N . ASP A 1 84 ? 6.884 3.089 4.251 1.00 87.88 84 ASP A N 1
ATOM 646 C CA . ASP A 1 84 ? 7.870 3.681 5.156 1.00 87.88 84 ASP A CA 1
ATOM 647 C C . ASP A 1 84 ? 7.239 3.961 6.521 1.00 87.88 84 ASP A C 1
ATOM 649 O O . ASP A 1 84 ? 6.428 4.871 6.667 1.00 87.88 84 ASP A O 1
ATOM 653 N N . ARG A 1 85 ? 7.611 3.179 7.540 1.00 82.44 85 ARG A N 1
ATOM 654 C CA . ARG A 1 85 ? 7.043 3.313 8.895 1.00 82.44 85 ARG A CA 1
ATOM 655 C C . ARG A 1 85 ? 7.455 4.605 9.615 1.00 82.44 85 ARG A C 1
ATOM 657 O O . ARG A 1 85 ? 6.912 4.871 10.682 1.00 82.44 85 ARG A O 1
ATOM 664 N N . GLY A 1 86 ? 8.402 5.367 9.066 1.00 82.81 86 GLY A N 1
ATOM 665 C CA . GLY A 1 86 ? 8.867 6.638 9.606 1.00 82.81 86 GLY A CA 1
ATOM 666 C C . GLY A 1 86 ? 7.941 7.783 9.210 1.00 82.81 86 GLY A C 1
ATOM 667 O O . GLY A 1 86 ? 6.807 7.876 9.679 1.00 82.81 86 GLY A O 1
ATOM 668 N N . ASP A 1 87 ? 8.421 8.670 8.342 1.00 79.88 87 ASP A N 1
ATOM 669 C CA . ASP A 1 87 ? 7.677 9.852 7.892 1.00 79.88 87 ASP A CA 1
ATOM 670 C C . ASP A 1 87 ? 6.752 9.563 6.695 1.00 79.88 87 ASP A C 1
ATOM 672 O O . ASP A 1 87 ? 6.065 10.463 6.197 1.00 79.88 87 ASP A O 1
ATOM 676 N N . GLY A 1 88 ? 6.706 8.307 6.234 1.00 83.75 88 GLY A N 1
ATOM 677 C CA . GLY A 1 88 ? 5.869 7.900 5.113 1.00 83.75 88 GLY A CA 1
ATOM 678 C C . GLY A 1 88 ? 6.374 8.466 3.788 1.00 83.75 88 GLY A C 1
ATOM 679 O O . GLY A 1 88 ? 5.578 8.626 2.846 1.00 83.75 88 GLY A O 1
ATOM 680 N N . LYS A 1 89 ? 7.667 8.802 3.707 1.00 86.75 89 LYS A N 1
ATOM 681 C CA . LYS A 1 89 ? 8.327 9.346 2.524 1.00 86.75 89 LYS A CA 1
ATOM 682 C C . LYS A 1 89 ? 9.557 8.525 2.175 1.00 86.75 89 LYS A C 1
ATOM 684 O O . LYS A 1 89 ? 10.285 8.043 3.027 1.00 86.75 89 LYS A O 1
ATOM 689 N N . LEU A 1 90 ? 9.829 8.400 0.881 1.00 87.12 90 LEU A N 1
ATOM 690 C CA . LEU A 1 90 ? 11.051 7.761 0.406 1.00 87.12 90 LEU A CA 1
ATOM 691 C C . LEU A 1 90 ? 11.691 8.561 -0.712 1.00 87.12 90 LEU A C 1
ATOM 693 O O . LEU A 1 90 ? 11.027 9.189 -1.541 1.00 87.12 90 LEU A O 1
ATOM 697 N N . ARG A 1 91 ? 13.020 8.479 -0.764 1.00 86.94 91 ARG A N 1
ATOM 698 C CA . ARG A 1 91 ? 13.784 8.932 -1.922 1.00 86.94 91 ARG A CA 1
ATOM 699 C C . ARG A 1 91 ? 13.429 8.073 -3.127 1.00 86.94 91 ARG A C 1
ATOM 701 O O . ARG A 1 91 ? 13.377 6.849 -3.015 1.00 86.94 91 ARG A O 1
ATOM 708 N N . CYS A 1 92 ? 13.290 8.692 -4.290 1.00 86.88 92 CYS A N 1
ATOM 709 C CA . CYS A 1 92 ? 12.909 8.011 -5.523 1.00 86.88 92 CYS A CA 1
ATOM 710 C C . CYS A 1 92 ? 13.830 6.839 -5.885 1.00 86.88 92 CYS A C 1
ATOM 712 O O . CYS A 1 92 ? 13.342 5.815 -6.356 1.00 86.88 92 CYS A O 1
ATOM 714 N N . LYS A 1 93 ? 15.129 6.910 -5.556 1.00 85.88 93 LYS A N 1
ATOM 715 C CA . LYS A 1 93 ? 16.032 5.759 -5.714 1.00 85.88 93 LYS A CA 1
ATOM 716 C C . LYS A 1 93 ? 15.558 4.510 -4.947 1.00 85.88 93 LYS A C 1
ATOM 718 O O . LYS A 1 93 ? 15.615 3.415 -5.488 1.00 85.88 93 LYS A O 1
ATOM 723 N N . ASN A 1 94 ? 15.036 4.681 -3.729 1.00 88.62 94 ASN A N 1
ATOM 724 C CA . ASN A 1 94 ? 14.547 3.591 -2.881 1.00 88.62 94 ASN A CA 1
ATOM 725 C C . ASN A 1 94 ? 13.143 3.148 -3.311 1.00 88.62 94 ASN A C 1
ATOM 727 O O . ASN A 1 94 ? 12.844 1.959 -3.280 1.00 88.62 94 ASN A O 1
ATOM 731 N N . VAL A 1 95 ? 12.301 4.091 -3.754 1.00 89.81 95 VAL A N 1
ATOM 732 C CA . VAL A 1 95 ? 10.973 3.794 -4.318 1.00 89.81 95 VAL A CA 1
ATOM 733 C C . VAL A 1 95 ? 11.095 2.848 -5.505 1.00 89.81 95 VAL A C 1
ATOM 735 O O . VAL A 1 95 ? 10.395 1.844 -5.564 1.00 89.81 95 VAL A O 1
ATOM 738 N N . ILE A 1 96 ? 12.000 3.156 -6.433 1.00 87.69 96 ILE A N 1
ATOM 739 C CA . ILE A 1 96 ? 12.211 2.372 -7.649 1.00 87.69 96 ILE A CA 1
ATOM 740 C C . ILE A 1 96 ? 12.768 0.985 -7.320 1.00 87.69 96 ILE A C 1
ATOM 742 O O . ILE A 1 96 ? 12.270 -0.003 -7.855 1.00 87.69 96 ILE A O 1
ATOM 746 N N . THR A 1 97 ? 13.740 0.891 -6.407 1.00 88.81 97 THR A N 1
ATOM 747 C CA . THR A 1 97 ? 14.273 -0.402 -5.953 1.00 88.81 97 THR A CA 1
ATOM 748 C C . THR A 1 97 ? 13.189 -1.265 -5.301 1.00 88.81 97 THR A C 1
ATOM 750 O O . THR A 1 97 ? 13.019 -2.419 -5.688 1.00 88.81 97 THR A O 1
ATOM 753 N N . GLY A 1 98 ? 12.409 -0.707 -4.368 1.00 87.88 98 GLY A N 1
ATOM 754 C CA . GLY A 1 98 ? 11.324 -1.440 -3.706 1.00 87.88 98 GLY A CA 1
ATOM 755 C C . GLY A 1 98 ? 10.208 -1.850 -4.671 1.00 87.88 98 GLY A C 1
ATOM 756 O O . GLY A 1 98 ? 9.725 -2.979 -4.623 1.00 87.88 98 GLY A O 1
ATOM 757 N N . ALA A 1 99 ? 9.849 -0.973 -5.614 1.00 88.50 99 ALA A N 1
ATOM 758 C CA . ALA A 1 99 ? 8.868 -1.287 -6.646 1.00 88.50 99 ALA A CA 1
ATOM 759 C C . ALA A 1 99 ? 9.353 -2.407 -7.580 1.00 88.50 99 ALA A C 1
ATOM 761 O O . ALA A 1 99 ? 8.581 -3.306 -7.899 1.00 88.50 99 ALA A O 1
ATOM 762 N N . ALA A 1 100 ? 10.624 -2.398 -7.993 1.00 86.50 100 ALA A N 1
ATOM 763 C CA . ALA A 1 100 ? 11.177 -3.453 -8.839 1.00 86.50 100 ALA A CA 1
ATOM 764 C C . ALA A 1 100 ? 11.102 -4.831 -8.160 1.00 86.50 100 ALA A C 1
ATOM 766 O O . ALA A 1 100 ? 10.736 -5.815 -8.806 1.00 86.50 100 ALA A O 1
ATOM 767 N N . GLN A 1 101 ? 11.388 -4.896 -6.857 1.00 86.56 101 GLN A N 1
ATOM 768 C CA . GLN A 1 101 ? 11.265 -6.126 -6.072 1.00 86.56 101 GLN A CA 1
ATOM 769 C C . GLN A 1 101 ? 9.807 -6.588 -5.976 1.00 86.56 101 GLN A C 1
ATOM 771 O O . GLN A 1 101 ? 9.498 -7.708 -6.379 1.00 86.56 101 GLN A O 1
ATOM 776 N N . LEU A 1 102 ? 8.898 -5.713 -5.531 1.00 84.88 102 LEU A N 1
ATOM 777 C CA . LEU A 1 102 ? 7.489 -6.065 -5.325 1.00 84.88 102 LEU A CA 1
ATOM 778 C C . LEU A 1 102 ? 6.785 -6.502 -6.621 1.00 84.88 102 LEU A C 1
ATOM 780 O O . LEU A 1 102 ? 5.956 -7.406 -6.608 1.00 84.88 102 LEU A O 1
ATOM 784 N N . TYR A 1 103 ? 7.128 -5.889 -7.755 1.00 86.12 103 TYR A N 1
ATOM 785 C CA . TYR A 1 103 ? 6.529 -6.218 -9.051 1.00 86.12 103 TYR A CA 1
ATOM 786 C C . TYR A 1 103 ? 7.174 -7.442 -9.729 1.00 86.12 103 TYR A C 1
ATOM 788 O O . TYR A 1 103 ? 6.711 -7.879 -10.786 1.00 86.12 103 TYR A O 1
ATOM 796 N N . GLY A 1 104 ? 8.207 -8.033 -9.119 1.00 82.88 104 GLY A N 1
ATOM 797 C CA . GLY A 1 104 ? 8.880 -9.233 -9.622 1.00 82.88 104 GLY A CA 1
ATOM 798 C C . GLY A 1 104 ? 9.915 -8.973 -10.718 1.00 82.88 104 GLY A C 1
ATOM 799 O O . GLY A 1 104 ? 10.319 -9.908 -11.403 1.00 82.88 104 GLY A O 1
ATOM 800 N N . PHE A 1 105 ? 10.363 -7.728 -10.893 1.00 82.50 105 PHE A N 1
ATOM 801 C CA . PHE A 1 105 ? 11.508 -7.410 -11.753 1.00 82.50 105 PHE A CA 1
ATOM 802 C C . PHE A 1 105 ? 12.842 -7.737 -11.067 1.00 82.50 105 PHE A C 1
ATOM 804 O O . PHE A 1 105 ? 13.854 -7.912 -11.737 1.00 82.50 105 PHE A O 1
ATOM 811 N N . GLY A 1 106 ? 12.864 -7.823 -9.735 1.00 82.75 106 GLY A N 1
ATOM 812 C CA . GLY A 1 106 ? 14.056 -8.134 -8.940 1.00 82.75 106 GLY A CA 1
ATOM 813 C C . GLY A 1 106 ? 15.009 -6.947 -8.787 1.00 82.75 106 GLY A C 1
ATOM 814 O O . GLY A 1 106 ? 15.444 -6.664 -7.673 1.00 82.75 106 GLY A O 1
ATOM 815 N N . SER A 1 107 ? 15.274 -6.201 -9.865 1.00 85.94 107 SER A N 1
ATOM 816 C CA . SER A 1 107 ? 16.118 -5.007 -9.827 1.00 85.94 107 SER A CA 1
ATOM 817 C C . SER A 1 107 ? 15.670 -3.904 -10.804 1.00 85.94 107 SER A C 1
ATOM 819 O O . SER A 1 107 ? 14.959 -4.176 -11.780 1.00 85.94 107 SER A O 1
ATOM 821 N N . PRO A 1 108 ? 16.069 -2.640 -10.566 1.00 87.25 108 PRO A N 1
ATOM 822 C CA . PRO A 1 108 ? 15.777 -1.525 -11.472 1.00 87.25 108 PRO A CA 1
ATOM 823 C C . PRO A 1 108 ? 16.417 -1.636 -12.863 1.00 87.25 108 PRO A C 1
ATOM 825 O O . PRO A 1 108 ? 15.875 -1.087 -13.823 1.00 87.25 108 PRO A O 1
ATOM 828 N N . GLU A 1 109 ? 17.503 -2.392 -13.024 1.00 89.81 109 GLU A N 1
ATOM 829 C CA . GLU A 1 109 ? 18.102 -2.672 -14.334 1.00 89.81 109 GLU A CA 1
ATOM 830 C C . GLU A 1 109 ? 17.135 -3.425 -15.253 1.00 89.81 109 GLU A C 1
ATOM 832 O O . GLU A 1 109 ? 17.027 -3.096 -16.434 1.00 89.81 109 GLU A O 1
ATOM 837 N N . LYS A 1 110 ? 16.329 -4.355 -14.715 1.00 89.69 110 LYS A N 1
ATOM 838 C CA . LYS A 1 110 ? 15.291 -5.048 -15.506 1.00 89.69 110 LYS A CA 1
ATOM 839 C C . LYS A 1 110 ? 14.144 -4.119 -15.931 1.00 89.69 110 LYS A C 1
ATOM 841 O O . LYS A 1 110 ? 13.400 -4.424 -16.865 1.00 89.69 110 LYS A O 1
ATOM 846 N N . LEU A 1 111 ? 14.021 -2.943 -15.309 1.00 87.56 111 LEU A N 1
ATOM 847 C CA . LEU A 1 111 ? 13.134 -1.872 -15.775 1.00 87.56 111 LEU A CA 1
ATOM 848 C C . LEU A 1 111 ? 13.759 -1.034 -16.905 1.00 87.56 111 LEU A C 1
ATOM 850 O O . LEU A 1 111 ? 13.035 -0.281 -17.563 1.00 87.56 111 LEU A O 1
ATOM 854 N N . GLY A 1 112 ? 15.042 -1.234 -17.212 1.00 88.81 112 GLY A N 1
ATOM 855 C CA . GLY A 1 112 ? 15.811 -0.506 -18.225 1.00 88.81 112 GLY A CA 1
ATOM 856 C C . GLY A 1 112 ? 16.584 0.693 -17.673 1.00 88.81 112 GLY A C 1
ATOM 857 O O . GLY A 1 112 ? 17.036 1.521 -18.458 1.00 88.81 112 GLY A O 1
ATOM 858 N N . LEU A 1 113 ? 16.692 0.822 -16.346 1.00 89.00 113 LEU A N 1
ATOM 859 C CA . LEU A 1 113 ? 17.444 1.895 -15.698 1.00 89.00 113 LEU A CA 1
ATOM 860 C C . LEU A 1 113 ? 18.921 1.522 -15.558 1.00 89.00 113 LEU A C 1
ATOM 862 O O . LEU A 1 113 ? 19.262 0.368 -15.315 1.00 89.00 113 LEU A O 1
ATOM 866 N N . THR A 1 114 ? 19.792 2.520 -15.641 1.00 88.50 114 THR A N 1
ATOM 867 C CA . THR A 1 114 ? 21.236 2.362 -15.462 1.00 88.50 114 THR A CA 1
ATOM 868 C C . THR A 1 114 ? 21.647 2.895 -14.098 1.00 88.50 114 THR A C 1
ATOM 870 O O . THR A 1 114 ? 21.151 3.929 -13.646 1.00 88.50 114 THR A O 1
ATOM 873 N N . ARG A 1 115 ? 22.571 2.209 -13.426 1.00 86.19 115 ARG A N 1
ATOM 874 C CA . ARG A 1 115 ? 23.114 2.670 -12.147 1.00 86.19 115 ARG A CA 1
ATOM 875 C C . ARG A 1 115 ? 24.051 3.863 -12.351 1.00 86.19 115 ARG A C 1
ATOM 877 O O . ARG A 1 115 ? 24.896 3.845 -13.243 1.00 86.19 115 ARG A O 1
ATOM 884 N N . THR A 1 116 ? 23.927 4.894 -11.522 1.00 82.69 116 THR A N 1
ATOM 885 C CA . THR A 1 116 ? 24.824 6.062 -11.558 1.00 82.69 116 THR A CA 1
ATOM 886 C C . THR A 1 116 ? 26.022 5.900 -10.627 1.00 82.69 116 THR A C 1
ATOM 888 O O . THR A 1 116 ? 26.009 5.084 -9.703 1.00 82.69 116 THR A O 1
ATOM 891 N N . SER A 1 117 ? 27.058 6.722 -10.828 1.00 80.75 117 SER A N 1
ATOM 892 C CA . SER A 1 117 ? 28.248 6.763 -9.962 1.00 80.75 117 SER A CA 1
ATOM 893 C C . SER A 1 117 ? 27.925 7.137 -8.511 1.00 80.75 117 SER A C 1
ATOM 895 O O . SER A 1 117 ? 28.634 6.732 -7.596 1.00 80.75 117 SER A O 1
ATOM 897 N N . THR A 1 118 ? 26.821 7.852 -8.276 1.00 78.25 118 THR A N 1
ATOM 898 C CA . THR A 1 118 ? 26.300 8.193 -6.942 1.00 78.25 118 THR A CA 1
ATOM 899 C C . THR A 1 118 ? 25.433 7.091 -6.325 1.00 78.25 118 THR A C 1
ATOM 901 O O . THR A 1 118 ? 24.840 7.287 -5.260 1.00 78.25 118 THR A O 1
ATOM 904 N N . GLY A 1 119 ? 25.341 5.928 -6.979 1.00 76.12 119 GLY A N 1
ATOM 905 C CA . GLY A 1 119 ? 24.589 4.772 -6.500 1.00 76.12 119 GLY A CA 1
ATOM 906 C C . GLY A 1 119 ? 23.071 4.927 -6.598 1.00 76.12 119 GLY A C 1
ATOM 907 O O . GLY A 1 119 ? 22.355 4.280 -5.832 1.00 76.12 119 GLY A O 1
ATOM 908 N N . GLY A 1 120 ? 22.573 5.794 -7.480 1.00 79.19 120 GLY A N 1
ATOM 909 C CA . GLY A 1 120 ? 21.158 5.846 -7.835 1.00 79.19 120 GLY A CA 1
ATOM 910 C C . GLY A 1 120 ? 20.888 5.266 -9.224 1.00 79.19 120 GLY A C 1
ATOM 911 O O . GLY A 1 120 ? 21.641 4.422 -9.705 1.00 79.19 120 GLY A O 1
ATOM 912 N N . TRP A 1 121 ? 19.788 5.697 -9.835 1.00 83.88 121 TRP A N 1
ATOM 913 C CA . TRP A 1 121 ? 19.259 5.184 -11.092 1.00 83.88 121 TRP A CA 1
ATOM 914 C C . TRP A 1 121 ? 19.053 6.313 -12.100 1.00 83.88 121 TRP A C 1
ATOM 916 O O . TRP A 1 121 ? 18.525 7.365 -11.753 1.00 83.88 121 TRP A O 1
ATOM 926 N N . SER A 1 122 ? 19.390 6.083 -13.362 1.00 82.12 122 SER A N 1
ATOM 927 C CA . SER A 1 122 ? 19.136 7.008 -14.464 1.00 82.12 122 SER A CA 1
ATOM 928 C C . SER A 1 122 ? 18.497 6.290 -15.649 1.00 82.12 122 SER A C 1
ATOM 930 O O . SER A 1 122 ? 18.608 5.077 -15.812 1.00 82.12 122 SER A O 1
ATOM 932 N N . GLY A 1 123 ? 17.781 7.043 -16.475 1.00 81.69 123 GLY A N 1
ATOM 933 C CA . GLY A 1 123 ? 17.174 6.544 -17.702 1.00 81.69 123 GLY A CA 1
ATOM 934 C C . GLY A 1 123 ? 16.755 7.711 -18.581 1.00 81.69 123 GLY A C 1
ATOM 935 O O . GLY A 1 123 ? 16.358 8.762 -18.072 1.00 81.69 123 GLY A O 1
ATOM 936 N N . ASN A 1 124 ? 16.847 7.533 -19.898 1.00 84.06 124 ASN A N 1
ATOM 937 C CA . ASN A 1 124 ? 16.327 8.519 -20.842 1.00 84.06 124 ASN A CA 1
ATOM 938 C C . ASN A 1 124 ? 14.788 8.592 -20.770 1.00 84.06 124 ASN A C 1
ATOM 940 O O . ASN A 1 124 ? 14.130 7.763 -20.135 1.00 84.06 124 ASN A O 1
ATOM 944 N N . ASP A 1 125 ? 14.198 9.583 -21.432 1.00 83.94 125 ASP A N 1
ATOM 945 C CA . ASP A 1 125 ? 12.753 9.844 -21.376 1.00 83.94 125 ASP A CA 1
ATOM 946 C C . ASP A 1 125 ? 11.915 8.661 -21.875 1.00 83.94 125 ASP A C 1
ATOM 948 O O . ASP A 1 125 ? 10.856 8.362 -21.319 1.00 83.94 125 ASP A O 1
ATOM 952 N N . SER A 1 126 ? 12.423 7.926 -22.867 1.00 86.94 126 SER A N 1
ATOM 953 C CA . SER A 1 126 ? 11.782 6.718 -23.394 1.00 86.94 126 SER A CA 1
ATOM 954 C C . SER A 1 126 ? 11.753 5.589 -22.361 1.00 86.94 126 SER A C 1
ATOM 956 O O . SER A 1 126 ? 10.721 4.949 -22.162 1.00 86.94 126 SER A O 1
ATOM 958 N N . VAL A 1 127 ? 12.867 5.340 -21.667 1.00 88.06 127 VAL A N 1
ATOM 959 C CA . VAL A 1 127 ? 12.932 4.344 -20.589 1.00 88.06 127 VAL A CA 1
ATOM 960 C C . VAL A 1 127 ? 11.976 4.746 -19.476 1.00 88.06 127 VAL A C 1
ATOM 962 O O . VAL A 1 127 ? 11.115 3.953 -19.093 1.00 88.06 127 VAL A O 1
ATOM 965 N N . ARG A 1 128 ? 12.080 5.992 -19.004 1.00 86.00 128 ARG A N 1
ATOM 966 C CA . ARG A 1 128 ? 11.278 6.531 -17.903 1.00 86.00 128 ARG A CA 1
ATOM 967 C C . ARG A 1 128 ? 9.776 6.414 -18.177 1.00 86.00 128 ARG A C 1
ATOM 969 O O . ARG A 1 128 ? 9.050 5.845 -17.364 1.00 86.00 128 ARG A O 1
ATOM 976 N N . SER A 1 129 ? 9.319 6.853 -19.346 1.00 86.38 129 SER A N 1
ATOM 977 C CA . SER A 1 129 ? 7.906 6.768 -19.748 1.00 86.38 129 SER A CA 1
ATOM 978 C C . SER A 1 129 ? 7.391 5.331 -19.923 1.00 86.38 129 SER A C 1
ATOM 980 O O . SER A 1 129 ? 6.194 5.087 -19.755 1.00 86.38 129 SER A O 1
ATOM 982 N N . SER A 1 130 ? 8.270 4.355 -20.181 1.00 90.50 130 SER A N 1
ATOM 983 C CA . SER A 1 130 ? 7.885 2.941 -20.306 1.00 90.50 130 SER A CA 1
ATOM 984 C C . SER A 1 130 ? 7.622 2.238 -18.964 1.00 90.50 130 SER A C 1
ATOM 986 O O . SER A 1 130 ? 6.862 1.267 -18.924 1.00 90.50 130 SER A O 1
ATOM 988 N N . ILE A 1 131 ? 8.207 2.716 -17.856 1.00 91.44 131 ILE A N 1
ATOM 989 C CA . ILE A 1 131 ? 8.160 2.028 -16.550 1.00 91.44 131 ILE A CA 1
ATOM 990 C C . ILE A 1 131 ? 6.724 1.850 -16.031 1.00 91.44 131 ILE A C 1
ATOM 992 O O . ILE A 1 131 ? 6.374 0.716 -15.694 1.00 91.44 131 ILE A O 1
ATOM 996 N N . PRO A 1 132 ? 5.846 2.878 -16.008 1.00 91.00 132 PRO A N 1
ATOM 997 C CA . PRO A 1 132 ? 4.468 2.688 -15.560 1.00 91.00 132 PRO A CA 1
ATOM 998 C C . PRO A 1 132 ? 3.725 1.623 -16.370 1.00 91.00 132 PRO A C 1
ATOM 1000 O O . PRO A 1 132 ? 2.957 0.853 -15.801 1.00 91.00 132 PRO A O 1
ATOM 1003 N N . LYS A 1 133 ? 3.976 1.538 -17.684 1.00 92.31 133 LYS A N 1
ATOM 1004 C CA . LYS A 1 133 ? 3.389 0.495 -18.535 1.00 92.31 133 LYS A CA 1
ATOM 1005 C C . LYS A 1 133 ? 3.901 -0.889 -18.135 1.00 92.31 133 LYS A C 1
ATOM 1007 O O . LYS A 1 133 ? 3.082 -1.761 -17.879 1.00 92.31 133 LYS A O 1
ATOM 1012 N N . LYS A 1 134 ? 5.221 -1.070 -17.994 1.00 92.56 134 LYS A N 1
ATOM 1013 C CA . LYS A 1 134 ? 5.814 -2.344 -17.542 1.00 92.56 134 LYS A CA 1
ATOM 1014 C C . LYS A 1 134 ? 5.219 -2.805 -16.208 1.00 92.56 134 LYS A C 1
ATOM 1016 O O . LYS A 1 134 ? 4.882 -3.973 -16.055 1.00 92.56 134 LYS A O 1
ATOM 1021 N N . MET A 1 135 ? 5.044 -1.885 -15.260 1.00 90.94 135 MET A N 1
ATOM 1022 C CA . MET A 1 135 ? 4.438 -2.182 -13.959 1.00 90.94 135 MET A CA 1
ATOM 1023 C C . MET A 1 135 ? 2.969 -2.609 -14.079 1.00 90.94 135 MET A C 1
ATOM 1025 O O . MET A 1 135 ? 2.565 -3.585 -13.445 1.00 90.94 135 MET A O 1
ATOM 1029 N N . ARG A 1 136 ? 2.172 -1.918 -14.909 1.00 90.75 136 ARG A N 1
ATOM 1030 C CA . ARG A 1 136 ? 0.785 -2.324 -15.187 1.00 90.75 136 ARG A CA 1
ATOM 1031 C C . ARG A 1 136 ? 0.713 -3.688 -15.856 1.00 90.75 136 ARG A C 1
ATOM 1033 O O . ARG A 1 136 ? -0.116 -4.499 -15.466 1.00 90.75 136 ARG A O 1
ATOM 1040 N N . ASP A 1 137 ? 1.583 -3.961 -16.817 1.00 89.94 137 ASP A N 1
ATOM 1041 C CA . ASP A 1 137 ? 1.617 -5.246 -17.518 1.00 89.94 137 ASP A CA 1
ATOM 1042 C C . ASP A 1 137 ? 1.995 -6.392 -16.553 1.00 89.94 137 ASP A C 1
ATOM 1044 O O . ASP A 1 137 ? 1.414 -7.472 -16.618 1.00 89.94 137 ASP A O 1
ATOM 1048 N N . ALA A 1 138 ? 2.903 -6.140 -15.601 1.00 87.44 138 ALA A N 1
ATOM 1049 C CA . ALA A 1 138 ? 3.405 -7.151 -14.668 1.00 87.44 138 ALA A CA 1
ATOM 1050 C C . ALA A 1 138 ? 2.400 -7.604 -13.593 1.00 87.44 138 ALA A C 1
ATOM 1052 O O . ALA A 1 138 ? 2.454 -8.761 -13.169 1.00 87.44 138 ALA A O 1
ATOM 1053 N N . LEU A 1 139 ? 1.531 -6.705 -13.118 1.00 85.12 139 LEU A N 1
ATOM 1054 C CA . LEU A 1 139 ? 0.615 -6.972 -11.998 1.00 85.12 139 LEU A CA 1
ATOM 1055 C C . LEU A 1 139 ? -0.864 -6.713 -12.325 1.00 85.12 139 LEU A C 1
ATOM 1057 O O . LEU A 1 139 ? -1.738 -7.339 -11.745 1.00 85.12 139 LEU A O 1
ATOM 1061 N N . TYR A 1 140 ? -1.178 -5.827 -13.262 1.00 84.06 140 TYR A N 1
ATOM 1062 C CA . TYR A 1 140 ? -2.552 -5.367 -13.504 1.00 84.06 140 TYR A CA 1
ATOM 1063 C C . TYR A 1 140 ? -3.075 -5.720 -14.901 1.00 84.06 140 TYR A C 1
ATOM 1065 O O . TYR A 1 140 ? -4.116 -5.218 -15.315 1.00 84.06 140 TYR A O 1
ATOM 1073 N N . GLY A 1 141 ? -2.354 -6.548 -15.663 1.00 83.50 141 GLY A N 1
ATOM 1074 C CA . GLY A 1 141 ? -2.757 -6.954 -17.014 1.00 83.50 141 GLY A CA 1
ATOM 1075 C C . GLY A 1 141 ? -2.839 -5.786 -17.994 1.00 83.50 141 GLY A C 1
ATOM 1076 O O . GLY A 1 141 ? -3.641 -5.814 -18.920 1.00 83.50 141 GLY A O 1
ATOM 1077 N N . GLY A 1 142 ? -2.057 -4.731 -17.751 1.00 84.50 142 GLY A N 1
ATOM 1078 C CA . GLY A 1 142 ? -2.068 -3.489 -18.528 1.00 84.50 142 GLY A CA 1
ATOM 1079 C C . GLY A 1 142 ? -3.085 -2.447 -18.047 1.00 84.50 142 GLY A C 1
ATOM 1080 O O . GLY A 1 142 ? -2.945 -1.264 -18.381 1.00 84.50 142 GLY A O 1
ATOM 1081 N N . SER A 1 143 ? -4.046 -2.843 -17.206 1.00 86.00 143 SER A N 1
ATOM 1082 C CA . SER A 1 143 ? -5.056 -1.955 -16.623 1.00 86.00 143 SER A CA 1
ATOM 1083 C C . SER A 1 143 ? -4.455 -0.980 -15.614 1.00 86.00 143 SER A C 1
ATOM 1085 O O . SER A 1 143 ? -3.457 -1.261 -14.946 1.00 86.00 143 SER A O 1
ATOM 1087 N N . ASN A 1 144 ? -5.075 0.195 -15.482 1.00 85.25 144 ASN A N 1
ATOM 1088 C CA . ASN A 1 144 ? -4.673 1.158 -14.463 1.00 85.25 144 ASN A CA 1
ATOM 1089 C C . ASN A 1 144 ? -4.962 0.604 -13.057 1.00 85.25 144 ASN A C 1
ATOM 1091 O O . ASN A 1 144 ? -6.075 0.132 -12.818 1.00 85.25 144 ASN A O 1
ATOM 1095 N N . PRO A 1 145 ? -4.005 0.695 -12.116 1.00 86.62 145 PRO A N 1
ATOM 1096 C CA . PRO A 1 145 ? -4.212 0.235 -10.750 1.00 86.62 145 PRO A CA 1
ATOM 1097 C C . PRO A 1 145 ? -5.346 1.005 -10.081 1.00 86.62 145 PRO A C 1
ATOM 1099 O O . PRO A 1 145 ? -5.416 2.232 -10.169 1.00 86.62 145 PRO A O 1
ATOM 1102 N N . GLY A 1 146 ? -6.212 0.282 -9.380 1.00 85.31 146 GLY A N 1
ATOM 1103 C CA . GLY A 1 146 ? -7.307 0.845 -8.602 1.00 85.31 146 GLY A CA 1
ATOM 1104 C C . GLY A 1 146 ? -7.356 0.231 -7.210 1.00 85.31 146 GLY A C 1
ATOM 1105 O O . GLY A 1 146 ? -6.938 -0.906 -7.011 1.00 85.31 146 GLY A O 1
ATOM 1106 N N . LEU A 1 147 ? -7.887 0.987 -6.249 1.00 87.31 147 LEU A N 1
ATOM 1107 C CA . LEU A 1 147 ? -8.178 0.478 -4.910 1.00 87.31 147 LEU A CA 1
ATOM 1108 C C . LEU A 1 147 ? -9.639 0.036 -4.831 1.00 87.31 147 LEU A C 1
ATOM 1110 O O . LEU A 1 147 ? -10.551 0.867 -4.919 1.00 87.31 147 LEU A O 1
ATOM 1114 N N . SER A 1 148 ? -9.854 -1.259 -4.602 1.00 90.12 148 SER A N 1
ATOM 1115 C CA . SER A 1 148 ? -11.167 -1.780 -4.219 1.00 90.12 148 SER A CA 1
ATOM 1116 C C . SER A 1 148 ? -11.585 -1.232 -2.847 1.00 90.12 148 SER A C 1
ATOM 1118 O O . SER A 1 148 ? -10.759 -0.728 -2.084 1.00 90.12 148 SER A O 1
ATOM 1120 N N . ASN A 1 149 ? -12.868 -1.333 -2.493 1.00 92.88 149 ASN A N 1
ATOM 1121 C CA . ASN A 1 149 ? -13.314 -0.909 -1.161 1.00 92.88 149 ASN A CA 1
ATOM 1122 C C . ASN A 1 149 ? -12.651 -1.737 -0.044 1.00 92.88 149 ASN A C 1
ATOM 1124 O O . ASN A 1 149 ? -12.260 -1.164 0.966 1.00 92.88 149 ASN A O 1
ATOM 1128 N N . ALA A 1 150 ? -12.417 -3.036 -0.257 1.00 92.19 150 ALA A N 1
ATOM 1129 C CA . ALA A 1 150 ? -11.658 -3.867 0.678 1.00 92.19 150 ALA A CA 1
ATOM 1130 C C . ALA A 1 150 ? -10.199 -3.392 0.824 1.00 92.19 150 ALA A C 1
ATOM 1132 O O . ALA A 1 150 ? -9.701 -3.253 1.935 1.00 92.19 150 ALA A O 1
ATOM 1133 N N . MET A 1 151 ? -9.525 -3.034 -0.273 1.00 91.75 151 MET A N 1
ATOM 1134 C CA . MET A 1 151 ? -8.164 -2.480 -0.203 1.00 91.75 151 MET A CA 1
ATOM 1135 C C . MET A 1 151 ? -8.127 -1.108 0.487 1.00 91.75 151 MET A C 1
ATOM 1137 O O . MET A 1 151 ? -7.169 -0.798 1.191 1.00 91.75 151 MET A O 1
ATOM 1141 N N . LYS A 1 152 ? -9.160 -0.270 0.312 1.00 93.38 152 LYS A N 1
ATOM 1142 C CA . LYS A 1 152 ? -9.267 1.015 1.027 1.00 93.38 152 LYS A CA 1
ATOM 1143 C C . LYS A 1 152 ? -9.369 0.806 2.534 1.00 93.38 152 LYS A C 1
ATOM 1145 O O . LYS A 1 152 ? -8.727 1.544 3.273 1.00 93.38 152 LYS A O 1
ATOM 1150 N N . TYR A 1 153 ? -10.128 -0.195 2.980 1.00 94.50 153 TYR A N 1
ATOM 1151 C CA . TYR A 1 153 ? -10.176 -0.573 4.392 1.00 94.50 153 TYR A CA 1
ATOM 1152 C C . TYR A 1 153 ? -8.777 -0.888 4.930 1.00 94.50 153 TYR A C 1
ATOM 1154 O O . TYR A 1 153 ? -8.343 -0.248 5.885 1.00 94.50 153 TYR A O 1
ATOM 1162 N N . VAL A 1 154 ? -8.042 -1.780 4.256 1.00 93.06 154 VAL A N 1
ATOM 1163 C CA . VAL A 1 154 ? -6.674 -2.164 4.644 1.00 93.06 154 VAL A CA 1
ATOM 1164 C C . VAL A 1 154 ? -5.752 -0.949 4.674 1.00 93.06 154 VAL A C 1
ATOM 1166 O O . VAL A 1 154 ? -5.045 -0.740 5.657 1.00 93.06 154 VAL A O 1
ATOM 1169 N N . LEU A 1 155 ? -5.798 -0.101 3.639 1.00 93.06 155 LEU A N 1
ATOM 1170 C CA . LEU A 1 155 ? -5.013 1.131 3.578 1.00 93.06 155 LEU A CA 1
ATOM 1171 C C . LEU A 1 155 ? -5.269 2.020 4.798 1.00 93.06 155 LEU A C 1
ATOM 1173 O O . LEU A 1 155 ? -4.318 2.452 5.445 1.00 93.06 155 LEU A O 1
ATOM 1177 N N . TYR A 1 156 ? -6.533 2.313 5.101 1.00 93.44 156 TYR A N 1
ATOM 1178 C CA . TYR A 1 156 ? -6.881 3.251 6.163 1.00 93.44 156 TYR A CA 1
ATOM 1179 C C . TYR A 1 156 ? -6.642 2.678 7.554 1.00 93.44 156 TYR A C 1
ATOM 1181 O O . TYR A 1 156 ? -6.040 3.360 8.382 1.00 93.44 156 TYR A O 1
ATOM 1189 N N . GLN A 1 157 ? -7.049 1.432 7.793 1.00 92.94 157 GLN A N 1
ATOM 1190 C CA . GLN A 1 157 ? -6.882 0.786 9.087 1.00 92.94 157 GLN A CA 1
ATOM 1191 C C . GLN A 1 157 ? -5.402 0.601 9.422 1.00 92.94 157 GLN A C 1
ATOM 1193 O O . GLN A 1 157 ? -4.951 1.069 10.462 1.00 92.94 157 GLN A O 1
ATOM 1198 N N . LYS A 1 158 ? -4.618 -0.014 8.529 1.00 90.69 158 LYS A N 1
ATOM 1199 C CA . LYS A 1 158 ? -3.201 -0.279 8.807 1.00 90.69 158 LYS A CA 1
ATOM 1200 C C . LYS A 1 158 ? -2.399 1.018 8.929 1.00 90.69 158 LYS A C 1
ATOM 1202 O O . LYS A 1 158 ? -1.512 1.115 9.770 1.00 90.69 158 LYS A O 1
ATOM 1207 N N . SER A 1 159 ? -2.722 2.039 8.129 1.00 90.88 159 SER A N 1
ATOM 1208 C CA . SER A 1 159 ? -2.062 3.349 8.254 1.00 90.88 159 SER A CA 1
ATOM 1209 C C . SER A 1 159 ? -2.414 4.040 9.575 1.00 90.88 159 SER A C 1
ATOM 1211 O O . SER A 1 159 ? -1.547 4.668 10.181 1.00 90.88 159 SER A O 1
ATOM 1213 N N . PHE A 1 160 ? -3.658 3.897 10.047 1.00 91.75 160 PHE A N 1
ATOM 1214 C CA . PHE A 1 160 ? -4.075 4.375 11.365 1.00 91.75 160 PHE A CA 1
ATOM 1215 C C . PHE A 1 160 ? -3.346 3.633 12.492 1.00 91.75 160 PHE A C 1
ATOM 1217 O O . PHE A 1 160 ? -2.822 4.269 13.400 1.00 91.75 160 PHE A O 1
ATOM 1224 N N . GLU A 1 161 ? -3.251 2.307 12.424 1.00 88.44 161 GLU A N 1
ATOM 1225 C CA . GLU A 1 161 ? -2.576 1.499 13.446 1.00 88.44 161 GLU A CA 1
ATOM 1226 C C . GLU A 1 161 ? -1.091 1.856 13.579 1.00 88.44 161 GLU A C 1
ATOM 1228 O O . GLU A 1 161 ? -0.583 2.031 14.685 1.00 88.44 161 GLU A O 1
ATOM 1233 N N . ILE A 1 162 ? -0.404 2.053 12.451 1.00 86.50 162 ILE A N 1
ATOM 1234 C CA . ILE A 1 162 ? 1.025 2.390 12.448 1.00 86.50 162 ILE A CA 1
ATOM 1235 C C . ILE A 1 162 ? 1.276 3.755 13.098 1.00 86.50 162 ILE A C 1
ATOM 1237 O O . ILE A 1 162 ? 2.159 3.882 13.952 1.00 86.50 162 ILE A O 1
ATOM 1241 N N . VAL A 1 163 ? 0.509 4.778 12.716 1.00 87.75 163 VAL A N 1
ATOM 1242 C CA . VAL A 1 163 ? 0.821 6.167 13.093 1.00 87.75 163 VAL A CA 1
ATOM 1243 C C . VAL A 1 163 ? 0.065 6.627 14.332 1.00 87.75 163 VAL A C 1
ATOM 1245 O O . VAL A 1 163 ? 0.630 7.293 15.196 1.00 87.75 163 VAL A O 1
ATOM 1248 N N . CYS A 1 164 ? -1.212 6.282 14.427 1.00 89.56 164 CYS A N 1
ATOM 1249 C CA . CYS A 1 164 ? -2.147 6.911 15.352 1.00 89.56 164 CYS A CA 1
ATOM 1250 C C . CYS A 1 164 ? -2.379 6.089 16.617 1.00 89.56 164 CYS A C 1
ATOM 1252 O O . CYS A 1 164 ? -2.595 6.669 17.683 1.00 89.56 164 CYS A O 1
ATOM 1254 N N . ALA A 1 165 ? -2.374 4.760 16.500 1.00 86.12 165 ALA A N 1
ATOM 1255 C CA . ALA A 1 165 ? -3.006 3.896 17.488 1.00 86.12 165 ALA A CA 1
ATOM 1256 C C . ALA A 1 165 ? -2.034 3.224 18.465 1.00 86.12 165 ALA A C 1
ATOM 1258 O O . ALA A 1 165 ? -1.025 2.651 18.064 1.00 86.12 165 ALA A O 1
ATOM 1259 N N . GLY A 1 166 ? -2.371 3.246 19.750 1.00 82.50 166 GLY A N 1
ATOM 1260 C CA . GLY A 1 166 ? -1.812 2.349 20.757 1.00 82.50 166 GLY A CA 1
ATOM 1261 C C . GLY A 1 166 ? -2.452 0.956 20.707 1.00 82.50 166 GLY A C 1
ATOM 1262 O O . GLY A 1 166 ? -3.188 0.617 19.778 1.00 82.50 166 GLY A O 1
ATOM 1263 N N . LYS A 1 167 ? -2.178 0.141 21.732 1.00 86.25 167 LYS A N 1
ATOM 1264 C CA . LYS A 1 167 ? -2.686 -1.237 21.836 1.00 86.25 167 LYS A CA 1
ATOM 1265 C C . LYS A 1 167 ? -4.231 -1.246 21.864 1.00 86.25 167 LYS A C 1
ATOM 1267 O O . LYS A 1 167 ? -4.806 -0.589 22.736 1.00 86.25 167 LYS A O 1
ATOM 1272 N N . PRO A 1 168 ? -4.909 -1.955 20.939 1.00 89.31 168 PRO A N 1
ATOM 1273 C CA . PRO A 1 168 ? -6.369 -1.983 20.891 1.00 89.31 168 PRO A CA 1
ATOM 1274 C C . PRO A 1 168 ? -6.972 -2.830 22.011 1.00 89.31 168 PRO A C 1
ATOM 1276 O O . PRO A 1 168 ? -6.418 -3.865 22.386 1.00 89.31 168 PRO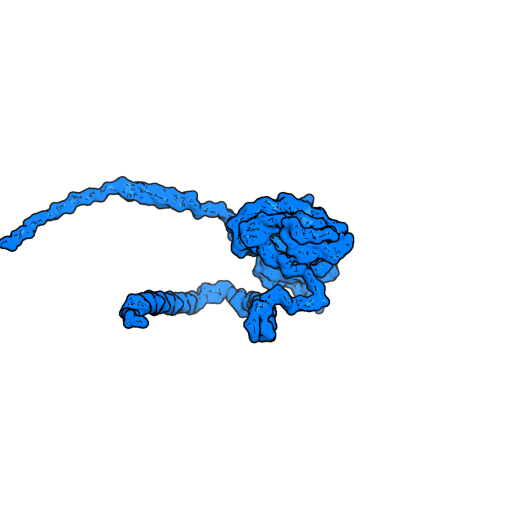 A O 1
ATOM 1279 N N . VAL A 1 169 ? -8.160 -2.441 22.470 1.00 89.38 169 VAL A N 1
ATOM 1280 C CA . VAL A 1 169 ? -8.980 -3.206 23.425 1.00 89.38 169 VAL A CA 1
ATOM 1281 C C . VAL A 1 169 ? -10.381 -3.448 22.858 1.00 89.38 169 VAL A C 1
ATOM 1283 O O . VAL A 1 169 ? -10.840 -2.665 22.022 1.00 89.38 169 VAL A O 1
ATOM 1286 N N . PRO A 1 170 ? -11.084 -4.524 23.252 1.00 90.56 170 PRO A N 1
ATOM 1287 C CA . PRO A 1 170 ? -12.475 -4.725 22.857 1.00 90.56 170 PRO A CA 1
ATOM 1288 C C . PRO A 1 170 ? -13.353 -3.524 23.234 1.00 90.56 170 PRO A C 1
ATOM 1290 O O . PRO A 1 170 ? -13.167 -2.899 24.284 1.00 90.56 170 PRO A O 1
ATOM 1293 N N . LYS A 1 171 ? -14.333 -3.191 22.386 1.00 88.81 171 LYS A N 1
ATOM 1294 C CA . LYS A 1 171 ? -15.304 -2.137 22.708 1.00 88.81 171 LYS A CA 1
ATOM 1295 C C . LYS A 1 171 ? -16.021 -2.465 24.025 1.00 88.81 171 LYS A C 1
ATOM 1297 O O . LYS A 1 171 ? -16.581 -3.546 24.173 1.00 88.81 171 LYS A O 1
ATOM 1302 N N . GLY A 1 172 ? -16.036 -1.502 24.946 1.00 84.25 172 GLY A N 1
ATOM 1303 C CA . GLY A 1 172 ? -16.606 -1.654 26.292 1.00 84.25 172 GLY A CA 1
ATOM 1304 C C . GLY A 1 172 ? -15.568 -1.872 27.398 1.00 84.25 172 GLY A C 1
ATOM 1305 O O . GLY A 1 172 ? -15.882 -1.625 28.556 1.00 84.25 172 GLY A O 1
ATOM 1306 N N . GLU A 1 173 ? -14.327 -2.231 27.053 1.00 85.12 173 GLU A N 1
ATOM 1307 C CA . GLU A 1 173 ? -13.199 -2.351 28.001 1.00 85.12 173 GLU A CA 1
ATOM 1308 C C . GLU A 1 173 ? -12.294 -1.102 28.017 1.00 85.12 173 GLU A C 1
ATOM 1310 O O . GLU A 1 173 ? -11.218 -1.081 28.616 1.00 85.12 173 GLU A O 1
ATOM 1315 N N . GLN A 1 174 ? -12.713 -0.042 27.328 1.00 83.31 174 GLN A N 1
ATOM 1316 C CA . GLN A 1 174 ? -11.959 1.202 27.204 1.00 83.31 174 GLN A CA 1
ATOM 1317 C C . GLN A 1 174 ? -11.888 1.972 28.533 1.00 83.31 174 GLN A C 1
ATOM 1319 O O . GLN A 1 174 ? -12.880 2.111 29.247 1.00 83.31 174 GLN A O 1
ATOM 1324 N N . LYS A 1 175 ? -10.704 2.508 28.844 1.00 77.69 175 LYS A N 1
ATOM 1325 C CA . LYS A 1 175 ? -10.511 3.498 29.916 1.00 77.69 175 LYS A CA 1
ATOM 1326 C C . LYS A 1 175 ? -10.977 4.879 29.434 1.00 77.69 175 LYS A C 1
ATOM 1328 O O . LYS A 1 175 ? -11.210 5.062 28.241 1.00 77.69 175 LYS A O 1
ATOM 1333 N N . ASP A 1 176 ? -11.064 5.853 30.338 1.00 79.62 176 ASP A N 1
ATOM 1334 C CA . ASP A 1 176 ? -11.335 7.258 29.993 1.00 79.62 176 ASP A CA 1
ATOM 1335 C C . ASP A 1 176 ? -10.105 7.910 29.332 1.00 79.62 176 ASP A C 1
ATOM 1337 O O . ASP A 1 176 ? -9.372 8.699 29.924 1.00 79.62 176 ASP A O 1
ATOM 1341 N N . ILE A 1 177 ? -9.804 7.466 28.113 1.00 84.00 177 ILE A N 1
ATOM 1342 C CA . ILE A 1 177 ? -8.697 7.931 27.279 1.00 84.00 177 ILE A CA 1
ATOM 1343 C C . ILE A 1 177 ? -9.225 8.229 25.878 1.00 84.00 177 ILE A C 1
ATOM 1345 O O . ILE A 1 177 ? -10.192 7.623 25.417 1.00 84.00 177 ILE A O 1
ATOM 1349 N N . ARG A 1 178 ? -8.591 9.171 25.174 1.00 88.31 178 ARG A N 1
ATOM 1350 C CA . ARG A 1 178 ? -8.994 9.526 23.807 1.00 88.31 178 ARG A CA 1
ATOM 1351 C C . ARG A 1 178 ? -8.579 8.435 22.821 1.00 88.31 178 ARG A C 1
ATOM 1353 O O . ARG A 1 178 ? -7.470 7.908 22.892 1.00 88.31 178 ARG A O 1
ATOM 1360 N N . GLY A 1 179 ? -9.451 8.145 21.865 1.00 90.38 179 GLY A N 1
ATOM 1361 C CA . GLY A 1 179 ? -9.223 7.133 20.841 1.00 90.38 179 GLY A CA 1
ATOM 1362 C C . GLY A 1 179 ? -10.390 7.039 19.871 1.00 90.38 179 GLY A C 1
ATOM 1363 O O . GLY A 1 179 ? -11.323 7.839 19.937 1.00 90.38 179 GLY A O 1
ATOM 1364 N N . GLU A 1 180 ? -10.335 6.051 18.987 1.00 92.81 180 GLU A N 1
ATOM 1365 C CA . GLU A 1 180 ? -11.376 5.788 17.992 1.00 92.81 180 GLU A CA 1
ATOM 1366 C C . GLU A 1 180 ? -11.856 4.346 18.082 1.00 92.81 180 GLU A C 1
ATOM 1368 O O . GLU A 1 180 ? -11.083 3.431 18.367 1.00 92.81 180 GLU A O 1
ATOM 1373 N N . ILE A 1 181 ? -13.135 4.133 17.788 1.00 92.88 181 ILE A N 1
ATOM 1374 C CA . ILE A 1 181 ? -13.681 2.788 17.621 1.00 92.88 181 ILE A CA 1
ATOM 1375 C C . ILE A 1 181 ? -13.549 2.412 16.151 1.00 92.88 181 ILE A C 1
ATOM 1377 O O . ILE A 1 181 ? -14.079 3.105 15.281 1.00 92.88 181 ILE A O 1
ATOM 1381 N N . ILE A 1 182 ? -12.867 1.305 15.871 1.00 94.50 182 ILE A N 1
ATOM 1382 C CA . ILE A 1 182 ? -12.696 0.774 14.520 1.00 94.50 182 ILE A CA 1
ATOM 1383 C C . ILE A 1 182 ? -13.235 -0.657 14.471 1.00 94.50 182 ILE A C 1
ATOM 1385 O O . ILE A 1 182 ? -12.960 -1.478 15.347 1.00 94.50 182 ILE A O 1
ATOM 1389 N N . LYS A 1 183 ? -14.022 -0.960 13.436 1.00 94.19 183 LYS A N 1
ATOM 1390 C CA . LYS A 1 183 ? -14.403 -2.325 13.077 1.00 94.19 183 LYS A CA 1
ATOM 1391 C C . LYS A 1 183 ? -13.157 -3.033 12.540 1.00 94.19 183 LYS A C 1
ATOM 1393 O O . LYS A 1 183 ? -12.699 -2.712 11.444 1.00 94.19 183 LYS A O 1
ATOM 1398 N N . THR A 1 184 ? -12.640 -3.999 13.283 1.00 90.75 184 THR A N 1
ATOM 1399 C CA . THR A 1 184 ? -11.416 -4.744 12.974 1.00 90.75 184 THR A CA 1
ATOM 1400 C C . THR A 1 184 ? -11.735 -6.198 12.673 1.00 90.75 184 THR A C 1
ATOM 1402 O O . THR A 1 184 ? -12.481 -6.849 13.408 1.00 90.75 184 THR A O 1
ATOM 1405 N N . TYR A 1 185 ? -11.151 -6.717 11.595 1.00 86.50 185 TYR A N 1
ATOM 1406 C CA . TYR A 1 185 ? -11.234 -8.133 11.259 1.00 86.50 185 TYR A CA 1
ATOM 1407 C C . TYR A 1 185 ? -10.212 -8.930 12.072 1.00 86.50 185 TYR A C 1
ATOM 1409 O O . TYR A 1 185 ? -9.008 -8.799 11.854 1.00 86.50 185 TYR A O 1
ATOM 1417 N N . LYS A 1 186 ? -10.670 -9.750 13.019 1.00 82.50 186 LYS A N 1
ATOM 1418 C CA . LYS A 1 186 ? -9.797 -10.585 13.852 1.00 82.50 186 LYS A CA 1
ATOM 1419 C C . LYS A 1 186 ? -10.438 -11.943 14.115 1.00 82.50 186 LYS A C 1
ATOM 1421 O O . LYS A 1 186 ? -11.578 -12.015 14.572 1.00 82.50 186 LYS A O 1
ATOM 1426 N N . GLY A 1 187 ? -9.690 -13.018 13.861 1.00 73.94 187 GLY A N 1
ATOM 1427 C CA . GLY A 1 187 ? -10.152 -14.391 14.078 1.00 73.94 187 GLY A CA 1
ATOM 1428 C C . GLY A 1 187 ? -11.354 -14.747 13.202 1.00 73.94 187 GLY A C 1
ATOM 1429 O O . GLY A 1 187 ? -12.360 -15.239 13.717 1.00 73.94 187 GLY A O 1
ATOM 1430 N N . GLY A 1 188 ? -11.286 -14.422 11.908 1.00 80.12 188 GLY A N 1
ATOM 1431 C CA . GLY A 1 188 ? -12.344 -14.727 10.941 1.00 80.12 188 GLY A CA 1
ATOM 1432 C C . GLY A 1 188 ? -13.639 -13.912 11.072 1.00 80.12 188 GLY A C 1
ATOM 1433 O O . GLY A 1 188 ? -14.637 -14.236 10.427 1.00 80.12 188 GLY A O 1
ATOM 1434 N N . LYS A 1 189 ? -13.672 -12.873 11.914 1.00 86.44 189 LYS A N 1
ATOM 1435 C CA . LYS A 1 189 ? -14.873 -12.057 12.146 1.00 86.44 189 LYS A CA 1
ATOM 1436 C C . LYS A 1 189 ? -14.547 -10.579 12.306 1.00 86.44 189 LYS A C 1
ATOM 1438 O O . LYS A 1 189 ? -13.493 -10.210 12.813 1.00 86.44 189 LYS A O 1
ATOM 1443 N N . MET A 1 190 ? -15.496 -9.734 11.911 1.00 90.50 190 MET A N 1
ATOM 1444 C CA . MET A 1 190 ? -15.462 -8.309 12.228 1.00 90.50 190 MET A CA 1
ATOM 1445 C C . MET A 1 190 ? -15.984 -8.072 13.636 1.00 90.50 190 MET A C 1
ATOM 1447 O O . MET A 1 190 ? -17.088 -8.507 13.965 1.00 90.50 190 MET A O 1
ATOM 1451 N N . ALA A 1 191 ? -15.219 -7.345 14.440 1.00 91.38 191 ALA A N 1
ATOM 1452 C CA . ALA A 1 191 ? -15.643 -6.871 15.749 1.00 91.38 191 ALA A CA 1
ATOM 1453 C C . ALA A 1 191 ? -15.172 -5.432 15.970 1.00 91.38 191 ALA A C 1
ATOM 1455 O O . ALA A 1 191 ? -14.224 -4.969 15.341 1.00 91.38 191 ALA A O 1
ATOM 1456 N N . GLU A 1 192 ? -15.855 -4.703 16.844 1.00 93.25 192 GLU A N 1
ATOM 1457 C CA . GLU A 1 192 ? -15.482 -3.331 17.177 1.00 93.25 192 GLU A CA 1
ATOM 1458 C C . GLU A 1 192 ? -14.417 -3.321 18.276 1.00 93.25 192 GLU A C 1
ATOM 1460 O O . GLU A 1 192 ? -14.605 -3.897 19.351 1.00 93.25 192 GLU A O 1
ATOM 1465 N N . TYR A 1 193 ? -13.312 -2.636 18.001 1.00 92.31 193 TYR A N 1
ATOM 1466 C CA . TYR A 1 193 ? -12.219 -2.418 18.939 1.00 92.31 193 TYR A CA 1
ATOM 1467 C C . TYR A 1 193 ? -12.025 -0.925 19.163 1.00 92.31 193 TYR A C 1
ATOM 1469 O O . TYR A 1 193 ? -12.143 -0.122 18.238 1.00 92.31 193 TYR A O 1
ATOM 1477 N N . PHE A 1 194 ? -11.717 -0.560 20.400 1.00 92.62 194 PHE A N 1
ATOM 1478 C CA . PHE A 1 194 ? -11.286 0.777 20.757 1.00 92.62 194 PHE A CA 1
ATOM 1479 C C . PHE A 1 194 ? -9.764 0.871 20.633 1.00 92.62 194 PHE A C 1
ATOM 1481 O O . PHE A 1 194 ? -9.024 0.094 21.242 1.00 92.62 194 PHE A O 1
ATOM 1488 N N . TYR A 1 195 ? -9.307 1.838 19.849 1.00 91.56 195 TYR A N 1
ATOM 1489 C CA . TYR A 1 195 ? -7.903 2.133 19.624 1.00 91.56 195 TYR A CA 1
ATOM 1490 C C . TYR A 1 195 ? -7.546 3.464 20.296 1.00 91.56 195 TYR A C 1
ATOM 1492 O O . TYR A 1 195 ? -7.936 4.520 19.783 1.00 91.56 195 TYR A O 1
ATOM 1500 N N . PRO A 1 196 ? -6.809 3.450 21.421 1.00 90.88 196 PRO A N 1
ATOM 1501 C CA . PRO A 1 196 ? -6.358 4.681 22.055 1.00 90.88 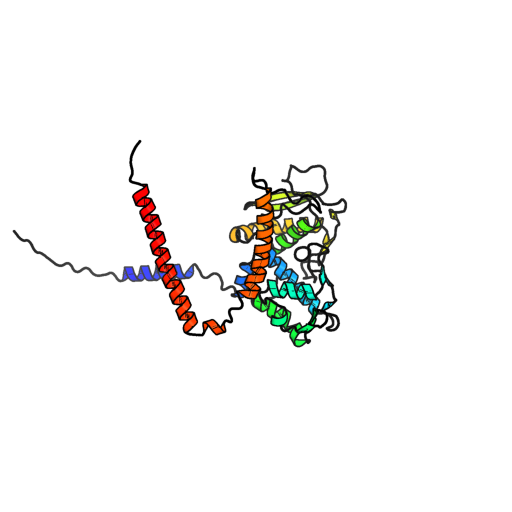196 PRO A CA 1
ATOM 1502 C C . PRO A 1 196 ? -5.343 5.404 21.172 1.00 90.88 196 PRO A C 1
ATOM 1504 O O . PRO A 1 196 ? -4.569 4.772 20.453 1.00 90.88 196 PRO A O 1
ATOM 1507 N N . TYR A 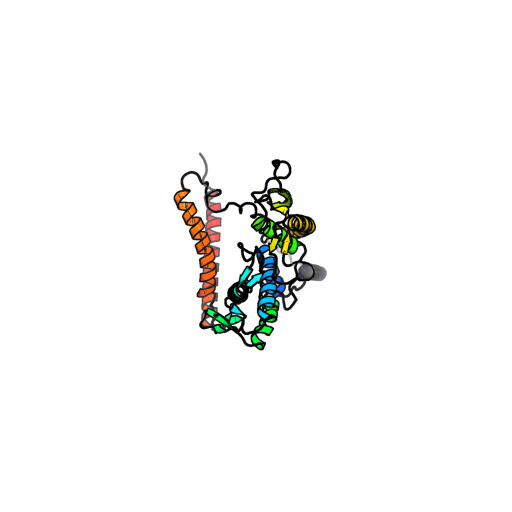1 197 ? -5.307 6.730 21.238 1.00 90.00 197 TYR A N 1
ATOM 1508 C CA . TYR A 1 197 ? -4.284 7.500 20.538 1.00 90.00 197 TYR A CA 1
ATOM 1509 C C . TYR A 1 197 ? -2.915 7.383 21.226 1.00 90.00 197 TYR A C 1
ATOM 1511 O O . TYR A 1 197 ? -2.835 7.411 22.451 1.00 90.00 197 TYR A O 1
ATOM 1519 N N . LYS A 1 198 ? -1.822 7.311 20.447 1.00 85.31 198 LYS A N 1
ATOM 1520 C CA . LYS A 1 198 ? -0.442 7.307 20.989 1.00 85.31 198 LYS A CA 1
ATOM 1521 C C . LYS A 1 198 ? -0.060 8.619 21.686 1.00 85.31 198 LYS A C 1
ATOM 1523 O O . LYS A 1 198 ? 0.859 8.635 22.495 1.00 85.31 198 LYS A O 1
ATOM 1528 N N . ASN A 1 199 ? -0.699 9.729 21.321 1.00 77.94 199 ASN A N 1
ATOM 1529 C CA . ASN A 1 199 ? -0.390 11.065 21.824 1.00 77.94 199 ASN A CA 1
ATOM 1530 C C . ASN A 1 199 ? -1.646 11.952 21.893 1.00 77.94 199 ASN A C 1
ATOM 1532 O O . ASN A 1 199 ? -2.656 11.678 21.246 1.00 77.94 199 ASN A O 1
ATOM 1536 N N . ASP A 1 200 ? -1.569 13.063 22.631 1.00 69.81 200 ASP A N 1
ATOM 1537 C CA . ASP A 1 200 ? -2.706 13.982 22.848 1.00 69.81 200 ASP A CA 1
ATOM 1538 C C . ASP A 1 200 ? -3.196 14.679 21.567 1.00 69.81 200 ASP A C 1
ATOM 1540 O O . ASP A 1 200 ? -4.348 15.116 21.469 1.00 69.81 200 ASP A O 1
ATOM 1544 N N . ARG A 1 201 ? -2.320 14.766 20.557 1.00 65.38 201 ARG A N 1
ATOM 1545 C CA . ARG A 1 201 ? -2.632 15.262 19.205 1.00 65.38 201 ARG A CA 1
ATOM 1546 C C . ARG A 1 201 ? -3.122 14.161 18.266 1.00 65.38 201 ARG A C 1
ATOM 1548 O O . ARG A 1 201 ? -3.297 14.419 17.078 1.00 65.38 201 ARG A O 1
ATOM 1555 N N . GLY A 1 202 ? -3.357 12.957 18.782 1.00 71.31 202 GLY A N 1
ATOM 1556 C CA . GLY A 1 202 ? -3.616 11.765 17.987 1.00 71.31 202 GLY A CA 1
ATOM 1557 C C . GLY A 1 202 ? -4.736 11.948 16.982 1.00 71.31 202 GLY A C 1
ATOM 1558 O O . GLY A 1 202 ? -4.578 11.531 15.849 1.00 71.31 202 GLY A O 1
ATOM 1559 N N . GLU A 1 203 ? -5.793 12.682 17.330 1.00 79.00 203 GLU A N 1
ATOM 1560 C CA . GLU A 1 203 ? -6.920 12.958 16.434 1.00 79.00 203 GLU A CA 1
ATOM 1561 C C . GLU A 1 203 ? -6.525 13.715 15.154 1.00 79.00 203 GLU A C 1
ATOM 1563 O O . GLU A 1 203 ? -7.017 13.399 14.066 1.00 79.00 203 GLU A O 1
ATOM 1568 N N . THR A 1 204 ? -5.634 14.705 15.278 1.00 81.12 204 THR A N 1
ATOM 1569 C CA . THR A 1 204 ? -5.279 15.660 14.214 1.00 81.12 204 THR A CA 1
ATOM 1570 C C . THR A 1 204 ? -3.933 15.371 13.558 1.00 81.12 204 THR A C 1
ATOM 1572 O O . THR A 1 204 ? -3.592 16.035 12.576 1.00 81.12 204 THR A O 1
ATOM 1575 N N . SER A 1 205 ? -3.193 14.374 14.051 1.00 82.44 205 SER A N 1
ATOM 1576 C CA . SER A 1 205 ? -1.949 13.899 13.446 1.00 82.44 205 SER A CA 1
ATOM 1577 C C . SER A 1 205 ? -2.162 13.554 11.972 1.00 82.44 205 SER A C 1
ATOM 1579 O O . SER A 1 205 ? -3.061 12.788 11.615 1.00 82.44 205 SER A O 1
ATOM 1581 N N . ALA A 1 206 ? -1.344 14.159 11.110 1.00 85.75 206 ALA A N 1
ATOM 1582 C CA . ALA A 1 206 ? -1.365 13.903 9.679 1.00 85.75 206 ALA A CA 1
ATOM 1583 C C . ALA A 1 206 ? -0.663 12.577 9.369 1.00 85.75 206 ALA A C 1
ATOM 1585 O O . ALA A 1 206 ? 0.427 12.306 9.866 1.00 85.75 206 ALA A O 1
ATOM 1586 N N . VAL A 1 207 ? -1.292 11.771 8.522 1.00 87.50 207 VAL A N 1
ATOM 1587 C CA . VAL A 1 207 ? -0.826 10.444 8.120 1.00 87.50 207 VAL A CA 1
ATOM 1588 C C . VAL A 1 207 ? -0.648 10.428 6.613 1.00 87.50 207 VAL A C 1
ATOM 1590 O O . VAL A 1 207 ? -1.614 10.651 5.876 1.00 87.50 207 VAL A O 1
ATOM 1593 N N . SER A 1 208 ? 0.568 10.137 6.154 1.00 86.44 208 SER A N 1
ATOM 1594 C CA . SER A 1 208 ? 0.886 9.959 4.736 1.00 86.44 208 SER A CA 1
ATOM 1595 C C . SER A 1 208 ? 0.287 8.652 4.206 1.00 86.44 208 SER A C 1
ATOM 1597 O O . SER A 1 208 ? 0.441 7.587 4.807 1.00 86.44 208 SER A O 1
ATOM 1599 N N . LEU A 1 209 ? -0.387 8.716 3.058 1.00 87.31 209 LEU A N 1
ATOM 1600 C CA . LEU A 1 209 ? -1.054 7.575 2.424 1.00 87.31 209 LEU A CA 1
ATOM 1601 C C . LEU A 1 209 ? -0.494 7.250 1.039 1.00 87.31 209 LEU A C 1
ATOM 1603 O O . LEU A 1 209 ? -0.349 6.073 0.723 1.00 87.31 209 LEU A O 1
ATOM 1607 N N . LEU A 1 210 ? -0.209 8.250 0.198 1.00 85.50 210 LEU A N 1
ATOM 1608 C CA . LEU A 1 210 ? 0.347 8.028 -1.143 1.00 85.50 210 LEU A CA 1
ATOM 1609 C C . LEU A 1 210 ? 0.953 9.288 -1.780 1.00 85.50 210 LEU A C 1
ATOM 1611 O O . LEU A 1 210 ? 0.720 10.415 -1.343 1.00 85.50 210 LEU A O 1
ATOM 1615 N N . ALA A 1 211 ? 1.699 9.072 -2.867 1.00 74.56 211 ALA A N 1
ATOM 1616 C CA . ALA A 1 211 ? 2.446 10.091 -3.609 1.00 74.56 211 ALA A CA 1
ATOM 1617 C C . ALA A 1 211 ? 1.594 11.058 -4.434 1.00 74.56 211 ALA A C 1
ATOM 1619 O O . ALA A 1 211 ? 2.019 12.180 -4.718 1.00 74.56 211 ALA A O 1
ATOM 1620 N N . LYS A 1 212 ? 0.429 10.601 -4.899 1.00 67.44 212 LYS A N 1
ATOM 1621 C CA . LYS A 1 212 ? -0.409 11.310 -5.870 1.00 67.44 212 LYS A CA 1
ATOM 1622 C C . LYS A 1 212 ? -1.847 11.321 -5.390 1.00 67.44 212 LYS A C 1
ATOM 1624 O O . LYS A 1 212 ? -2.345 10.304 -4.933 1.00 67.44 212 LYS A O 1
ATOM 1629 N N . THR A 1 213 ? -2.541 12.437 -5.578 1.00 57.88 213 THR A N 1
ATOM 1630 C CA . THR A 1 213 ? -3.975 12.524 -5.300 1.00 57.88 213 THR A CA 1
ATOM 1631 C C . THR A 1 213 ? -4.711 11.792 -6.417 1.00 57.88 213 THR A C 1
ATOM 1633 O O . THR A 1 213 ? -5.098 12.381 -7.421 1.00 57.88 213 THR A O 1
ATOM 1636 N N . SER A 1 214 ? -4.834 10.470 -6.298 1.00 53.16 214 SER A N 1
ATOM 1637 C CA . SER A 1 214 ? -5.843 9.733 -7.058 1.00 53.16 214 SER A CA 1
ATOM 1638 C C . SER A 1 214 ? -7.190 10.236 -6.549 1.00 53.16 214 SER A C 1
ATOM 1640 O O . SER A 1 214 ? -7.361 10.312 -5.336 1.00 53.16 214 SER A O 1
ATOM 1642 N N . GLY A 1 215 ? -8.111 10.655 -7.422 1.00 55.66 215 GLY A N 1
ATOM 1643 C CA . GLY A 1 215 ? -9.267 11.506 -7.075 1.00 55.66 215 GLY A CA 1
ATOM 1644 C C . GLY A 1 215 ? -10.150 11.052 -5.896 1.00 55.66 215 GLY A C 1
ATOM 1645 O O . GLY A 1 215 ? -10.945 11.838 -5.395 1.00 55.66 215 GLY A O 1
ATOM 1646 N N . THR A 1 216 ? -9.996 9.817 -5.408 1.00 58.12 216 THR A N 1
ATOM 1647 C CA . THR A 1 216 ? -10.686 9.264 -4.231 1.00 58.12 216 THR A CA 1
ATOM 1648 C C . THR A 1 216 ? -9.850 9.259 -2.934 1.00 58.12 216 THR A C 1
ATOM 1650 O O . THR A 1 216 ? -10.420 9.259 -1.841 1.00 58.12 216 THR A O 1
ATOM 1653 N N . VAL A 1 217 ? -8.512 9.269 -3.000 1.00 68.50 217 VAL A N 1
ATOM 1654 C CA . VAL A 1 217 ? -7.620 9.183 -1.826 1.00 68.50 217 VAL A CA 1
ATOM 1655 C C . VAL A 1 217 ? -6.621 10.342 -1.818 1.00 68.50 217 VAL A C 1
ATOM 1657 O O . VAL A 1 217 ? -5.788 10.481 -2.711 1.00 68.50 217 VAL A O 1
ATOM 1660 N N . LYS A 1 218 ? -6.711 11.184 -0.782 1.00 76.94 218 LYS A N 1
ATOM 1661 C CA . LYS A 1 218 ? -5.769 12.287 -0.545 1.00 76.94 218 LYS A CA 1
ATOM 1662 C C . LYS A 1 218 ? -4.410 11.754 -0.085 1.00 76.94 218 LYS A C 1
ATOM 1664 O O . LYS A 1 218 ? -4.346 10.710 0.556 1.00 76.94 218 LYS A O 1
ATOM 1669 N N . ASN A 1 219 ? -3.352 12.511 -0.376 1.00 75.56 219 ASN A N 1
ATOM 1670 C CA . ASN A 1 219 ? -1.974 12.158 -0.016 1.00 75.56 219 ASN A CA 1
ATOM 1671 C C . ASN A 1 219 ? -1.784 12.031 1.498 1.00 75.56 219 ASN A C 1
ATOM 1673 O O . ASN A 1 219 ? -0.991 11.208 1.936 1.00 75.56 219 ASN A O 1
ATOM 1677 N N . GLU A 1 220 ? -2.511 12.840 2.270 1.00 81.06 220 GLU A N 1
ATOM 1678 C CA . GLU A 1 220 ? -2.466 12.872 3.727 1.00 81.06 220 GLU A CA 1
ATOM 1679 C C . GLU A 1 220 ? -3.881 12.964 4.306 1.00 81.06 220 GLU A C 1
ATOM 1681 O O . GLU A 1 220 ? -4.782 13.555 3.690 1.00 81.06 220 GLU A O 1
ATOM 1686 N N . ARG A 1 221 ? -4.089 12.374 5.488 1.00 87.06 221 ARG A N 1
ATOM 1687 C CA . ARG A 1 221 ? -5.349 12.457 6.247 1.00 87.06 221 ARG A CA 1
ATOM 1688 C C . ARG A 1 221 ? -5.091 12.491 7.751 1.00 87.06 221 ARG A C 1
ATOM 1690 O O . ARG A 1 221 ? -4.068 12.011 8.212 1.00 87.06 221 ARG A O 1
ATOM 1697 N N . GLN A 1 222 ? -6.043 13.038 8.501 1.00 90.81 222 GLN A N 1
ATOM 1698 C CA . GLN A 1 222 ? -6.032 13.007 9.964 1.00 90.81 222 GLN A CA 1
ATOM 1699 C C . GLN A 1 222 ? -6.446 11.626 10.484 1.00 90.81 222 GLN A C 1
ATOM 1701 O O . GLN A 1 222 ? -7.285 10.965 9.861 1.00 90.81 222 GLN A O 1
ATOM 1706 N N . CYS A 1 223 ? -5.928 11.220 11.640 1.00 91.25 223 CYS A N 1
ATOM 1707 C CA . CYS A 1 223 ? -6.223 9.919 12.242 1.00 91.25 223 CYS A CA 1
ATOM 1708 C C . CYS A 1 223 ? -7.721 9.653 12.442 1.00 91.25 223 CYS A C 1
ATOM 1710 O O . CYS A 1 223 ? -8.204 8.592 12.053 1.00 91.25 223 CYS A O 1
ATOM 1712 N N . LYS A 1 224 ? -8.495 10.630 12.926 1.00 91.44 224 LYS A N 1
ATOM 1713 C CA . LYS A 1 224 ? -9.957 10.472 13.038 1.00 91.44 224 LYS A CA 1
ATOM 1714 C C . LYS A 1 224 ? -10.637 10.220 11.699 1.00 91.44 224 LYS A C 1
ATOM 1716 O O . LYS A 1 224 ? -11.541 9.400 11.572 1.00 91.44 224 LYS A O 1
ATOM 1721 N N . THR A 1 225 ? -10.178 10.918 10.662 1.00 92.00 225 THR A N 1
ATOM 1722 C CA . THR A 1 225 ? -10.699 10.722 9.304 1.00 92.00 225 THR A CA 1
ATOM 1723 C C . THR A 1 225 ? -10.364 9.321 8.785 1.00 92.00 225 THR A C 1
ATOM 1725 O O . THR A 1 225 ? -11.177 8.718 8.087 1.00 92.00 225 THR A O 1
ATOM 1728 N N . LEU A 1 226 ? -9.191 8.785 9.134 1.00 92.56 226 LEU A N 1
ATOM 1729 C CA . LEU A 1 226 ? -8.797 7.423 8.774 1.00 92.56 226 LEU A CA 1
ATOM 1730 C C . LEU A 1 226 ? -9.658 6.368 9.459 1.00 92.56 226 LEU A C 1
ATOM 1732 O O . LEU A 1 226 ? -10.143 5.476 8.769 1.00 92.56 226 LEU A O 1
ATOM 1736 N N . ALA A 1 227 ? -9.895 6.500 10.765 1.00 93.75 227 ALA A N 1
ATOM 1737 C CA . ALA A 1 227 ? -10.773 5.597 11.505 1.00 93.75 227 ALA A CA 1
ATOM 1738 C C . ALA A 1 227 ? -12.182 5.554 10.886 1.00 93.75 227 ALA A C 1
ATOM 1740 O O . ALA A 1 227 ? -12.714 4.480 10.601 1.00 93.75 227 ALA A O 1
ATOM 1741 N N . ASN A 1 228 ? -12.743 6.724 10.557 1.00 94.19 228 ASN A N 1
ATOM 1742 C CA . ASN A 1 228 ? -14.045 6.824 9.895 1.00 94.19 228 ASN A CA 1
ATOM 1743 C C . ASN A 1 228 ? -14.069 6.130 8.524 1.00 94.19 228 ASN A C 1
ATOM 1745 O O . ASN A 1 228 ? -15.012 5.400 8.219 1.00 94.19 228 ASN A O 1
ATOM 1749 N N . PHE A 1 229 ? -13.037 6.316 7.696 1.00 93.56 229 PHE A N 1
ATOM 1750 C CA . PHE A 1 229 ? -12.981 5.660 6.388 1.00 93.56 229 PHE A CA 1
ATOM 1751 C C . PHE A 1 229 ? -12.674 4.165 6.458 1.00 93.56 229 PHE A C 1
ATOM 1753 O O . PHE A 1 229 ? -13.154 3.419 5.603 1.00 93.56 229 PHE A O 1
ATOM 1760 N N . ALA A 1 230 ? -11.928 3.708 7.464 1.00 94.94 230 ALA A N 1
ATOM 1761 C CA . ALA A 1 230 ? -11.816 2.285 7.752 1.00 94.94 230 ALA A CA 1
ATOM 1762 C C . ALA A 1 230 ? -13.214 1.726 8.059 1.00 94.94 230 ALA A C 1
ATOM 1764 O O . ALA A 1 230 ? -13.695 0.844 7.354 1.00 94.94 230 ALA A O 1
ATOM 1765 N N . ASN A 1 231 ? -13.955 2.325 8.991 1.00 95.69 231 ASN A N 1
ATOM 1766 C CA . ASN A 1 231 ? -15.315 1.880 9.316 1.00 95.69 231 ASN A CA 1
ATOM 1767 C C . ASN A 1 231 ? -16.275 1.894 8.120 1.00 95.69 231 ASN A C 1
ATOM 1769 O O . ASN A 1 231 ? -17.081 0.976 7.977 1.00 95.69 231 ASN A O 1
ATOM 1773 N N . GLN A 1 232 ? -16.162 2.884 7.231 1.00 95.94 232 GLN A N 1
ATOM 1774 C CA . GLN A 1 232 ? -16.971 2.962 6.011 1.00 95.94 232 GLN A CA 1
ATOM 1775 C C . GLN A 1 232 ? -16.737 1.779 5.056 1.00 95.94 232 GLN A C 1
ATOM 1777 O O . GLN A 1 232 ? -17.635 1.391 4.310 1.00 95.94 232 GLN A O 1
ATOM 1782 N N . HIS A 1 233 ? -15.531 1.214 5.048 1.00 95.31 233 HIS A N 1
ATOM 1783 C CA . HIS A 1 233 ? -15.146 0.130 4.144 1.00 95.31 233 HIS A CA 1
ATOM 1784 C C . HIS A 1 233 ? -15.038 -1.240 4.827 1.00 95.31 233 HIS A C 1
ATOM 1786 O O . HIS A 1 233 ? -14.806 -2.244 4.151 1.00 95.31 233 HIS A O 1
ATOM 1792 N N . ALA A 1 234 ? -15.269 -1.289 6.137 1.00 94.88 234 ALA A N 1
ATOM 1793 C CA . ALA A 1 234 ? -15.230 -2.482 6.968 1.00 94.88 234 ALA A CA 1
ATOM 1794 C C . ALA A 1 234 ? -16.091 -3.623 6.415 1.00 94.88 234 ALA A C 1
ATOM 1796 O O . ALA A 1 234 ? -15.612 -4.742 6.264 1.00 94.88 234 ALA A O 1
ATOM 1797 N N . ASP A 1 235 ? -17.339 -3.342 6.043 1.00 93.69 235 ASP A N 1
ATOM 1798 C CA . ASP A 1 235 ? -18.261 -4.388 5.590 1.00 93.69 235 ASP A CA 1
ATOM 1799 C C . ASP A 1 235 ? -17.836 -4.961 4.221 1.00 93.69 235 ASP A C 1
ATOM 1801 O O . ASP A 1 235 ? -17.963 -6.160 3.971 1.00 93.69 235 ASP A O 1
ATOM 1805 N N . ALA A 1 236 ? -17.237 -4.131 3.356 1.00 94.38 236 ALA A N 1
ATOM 1806 C CA . ALA A 1 236 ? -16.668 -4.581 2.085 1.00 94.38 236 ALA A CA 1
ATOM 1807 C C . ALA A 1 236 ? -15.447 -5.488 2.297 1.00 94.38 236 ALA A C 1
ATOM 1809 O O . ALA A 1 236 ? -15.294 -6.487 1.594 1.00 94.38 236 ALA A O 1
ATOM 1810 N N . TYR A 1 237 ? -14.597 -5.162 3.274 1.00 93.81 237 TYR A N 1
ATOM 1811 C CA . TYR A 1 237 ? -13.477 -6.021 3.644 1.00 93.81 237 TYR A CA 1
ATOM 1812 C C . TYR A 1 237 ? -13.943 -7.324 4.297 1.00 93.81 237 TYR A C 1
ATOM 1814 O O . TYR A 1 237 ? -13.432 -8.383 3.958 1.00 93.81 237 TYR A O 1
ATOM 1822 N N . ALA A 1 238 ? -14.960 -7.277 5.157 1.00 91.94 238 ALA A N 1
ATOM 1823 C CA . ALA A 1 238 ? -15.551 -8.465 5.768 1.00 91.94 238 ALA A CA 1
ATOM 1824 C C . ALA A 1 238 ? -16.093 -9.450 4.725 1.00 91.94 238 ALA A C 1
ATOM 1826 O O . ALA A 1 238 ? -15.976 -10.660 4.900 1.00 91.94 238 ALA A O 1
ATOM 1827 N N . GLY A 1 239 ? -16.696 -8.937 3.646 1.00 90.88 239 GLY A N 1
ATOM 1828 C CA . GLY A 1 239 ? -17.100 -9.748 2.498 1.00 90.88 239 GLY A CA 1
ATOM 1829 C C . GLY A 1 239 ? -15.895 -10.349 1.779 1.00 90.88 239 GLY A C 1
ATOM 1830 O O . GLY A 1 239 ? -15.843 -11.557 1.582 1.00 90.88 239 GLY A O 1
ATOM 1831 N N . TRP A 1 240 ? -14.897 -9.522 1.461 1.00 91.25 240 TRP A N 1
ATOM 1832 C CA . TRP A 1 240 ? -13.681 -9.962 0.774 1.00 91.25 240 TRP A CA 1
ATOM 1833 C C . TRP A 1 240 ? -12.897 -11.032 1.555 1.00 91.25 240 TRP A C 1
ATOM 1835 O O . TRP A 1 240 ? -12.490 -12.035 0.973 1.00 91.25 240 TRP A O 1
ATOM 1845 N N . ALA A 1 241 ? -12.729 -10.856 2.867 1.00 89.44 241 ALA A N 1
ATOM 1846 C CA . ALA A 1 241 ? -11.911 -11.719 3.717 1.00 89.44 241 ALA A CA 1
ATOM 1847 C C . ALA A 1 241 ? -12.487 -13.135 3.892 1.00 89.44 241 ALA A C 1
ATOM 1849 O O . ALA A 1 241 ? -11.727 -14.067 4.138 1.00 89.44 241 ALA A O 1
ATOM 1850 N N . LYS A 1 242 ? -13.802 -13.329 3.715 1.00 86.31 242 LYS A N 1
ATOM 1851 C CA . LYS A 1 242 ? -14.424 -14.667 3.736 1.00 86.31 242 LYS A CA 1
ATOM 1852 C C . LYS A 1 242 ? -13.921 -15.550 2.598 1.00 86.31 242 LYS A C 1
ATOM 1854 O O . LYS A 1 242 ? -13.654 -16.728 2.811 1.00 86.31 242 LYS A O 1
ATOM 1859 N N . ASP A 1 243 ? -13.749 -14.957 1.422 1.00 85.50 243 ASP A N 1
ATOM 1860 C CA . ASP A 1 243 ? -13.317 -15.663 0.214 1.00 85.50 243 ASP A CA 1
ATOM 1861 C C . ASP A 1 243 ? -11.782 -15.699 0.077 1.00 85.50 243 ASP A C 1
ATOM 1863 O O . ASP A 1 243 ? -11.245 -16.418 -0.761 1.00 85.50 243 ASP A O 1
ATOM 1867 N N . HIS A 1 244 ? -11.068 -14.930 0.908 1.00 85.44 244 HIS A N 1
ATOM 1868 C CA . HIS A 1 244 ? -9.622 -14.708 0.817 1.00 85.44 244 HIS A CA 1
ATOM 1869 C C . HIS A 1 244 ? -8.923 -14.840 2.183 1.00 85.44 244 HIS A C 1
ATOM 1871 O O . HIS A 1 244 ? -7.948 -14.144 2.464 1.00 85.44 244 HIS A O 1
ATOM 1877 N N . ALA A 1 245 ? -9.402 -15.742 3.047 1.00 79.31 245 ALA A N 1
ATOM 1878 C CA . ALA A 1 245 ? -8.909 -15.890 4.422 1.00 79.31 245 ALA A CA 1
ATOM 1879 C C . ALA A 1 245 ? -7.391 -16.155 4.513 1.00 79.31 245 ALA A C 1
ATOM 1881 O O . ALA A 1 245 ? -6.731 -15.686 5.432 1.00 79.31 245 ALA A O 1
ATOM 1882 N N . SER A 1 246 ? -6.796 -16.847 3.533 1.00 75.31 246 SER A N 1
ATOM 1883 C CA . SER A 1 246 ? -5.344 -17.092 3.493 1.00 75.31 246 SER A CA 1
ATOM 1884 C C . SER A 1 246 ? -4.507 -15.864 3.100 1.00 75.31 246 SER A C 1
ATOM 1886 O O . SER A 1 246 ? -3.285 -15.960 3.028 1.00 75.31 246 SER A O 1
ATOM 1888 N N . GLN A 1 247 ? -5.145 -14.738 2.774 1.00 81.88 247 GLN A N 1
ATOM 1889 C CA . GLN A 1 247 ? -4.513 -13.520 2.255 1.00 81.88 247 GLN A CA 1
ATOM 1890 C C . GLN A 1 247 ? -4.758 -12.300 3.154 1.00 81.88 247 GLN A C 1
ATOM 1892 O O . GLN A 1 247 ? -4.254 -11.221 2.846 1.00 81.88 247 GLN A O 1
ATOM 1897 N N . SER A 1 248 ? -5.540 -12.442 4.227 1.00 79.69 248 SER A N 1
ATOM 1898 C CA . SER A 1 248 ? -5.891 -11.349 5.133 1.00 79.69 248 SER A CA 1
ATOM 1899 C C . SER A 1 248 ? -4.828 -11.135 6.214 1.00 79.69 248 SER A C 1
ATOM 1901 O O . SER A 1 248 ? -4.780 -11.886 7.187 1.00 79.69 248 SER A O 1
ATOM 1903 N N . ASP A 1 249 ? -4.026 -10.071 6.113 1.00 69.31 249 ASP A N 1
ATOM 1904 C CA . ASP A 1 249 ? -3.043 -9.700 7.146 1.00 69.31 249 ASP A CA 1
ATOM 1905 C C . ASP A 1 249 ? -3.648 -8.828 8.267 1.00 69.31 249 ASP A C 1
ATOM 1907 O O . ASP A 1 249 ? -2.972 -8.494 9.252 1.00 69.31 249 ASP A O 1
ATOM 1911 N N . VAL A 1 250 ? -4.917 -8.412 8.159 1.00 58.94 250 VAL A N 1
ATOM 1912 C CA . VAL A 1 250 ? -5.611 -7.645 9.218 1.00 58.94 250 VAL A CA 1
ATOM 1913 C C . VAL A 1 250 ? -5.716 -8.428 10.536 1.00 58.94 250 VAL A C 1
ATOM 1915 O O . VAL A 1 250 ? -5.722 -7.813 11.600 1.00 58.94 250 VAL A O 1
ATOM 1918 N N . GLU A 1 251 ? -5.639 -9.760 10.498 1.00 54.72 251 GLU A N 1
ATOM 1919 C CA . GLU A 1 251 ? -5.717 -10.604 11.697 1.00 54.72 251 GLU A CA 1
ATOM 1920 C C . GLU A 1 251 ? -4.554 -10.401 12.692 1.00 54.72 251 GLU A C 1
ATOM 1922 O O . GLU A 1 251 ? -4.744 -10.595 13.893 1.00 54.72 251 GLU A O 1
ATOM 1927 N N . ASN A 1 252 ? -3.384 -9.933 12.230 1.00 41.19 252 ASN A N 1
ATOM 1928 C CA . ASN A 1 252 ? -2.153 -9.824 13.035 1.00 41.19 252 ASN A CA 1
ATOM 1929 C C . ASN A 1 252 ? -1.792 -8.390 13.474 1.00 41.19 252 ASN A C 1
ATOM 1931 O O . ASN A 1 252 ? -0.692 -8.137 13.955 1.00 41.19 252 ASN A O 1
ATOM 1935 N N . ALA A 1 253 ? -2.686 -7.415 13.309 1.00 43.31 253 ALA A N 1
ATOM 1936 C CA . ALA A 1 253 ? -2.358 -5.998 13.525 1.00 43.31 253 ALA A CA 1
ATOM 1937 C C . ALA A 1 253 ? -2.369 -5.512 14.989 1.00 43.31 253 ALA A C 1
ATOM 1939 O O . ALA A 1 253 ? -2.115 -4.340 15.252 1.00 43.31 253 ALA A O 1
ATOM 1940 N N . GLY A 1 254 ? -2.684 -6.392 15.943 1.00 37.00 254 GLY A N 1
ATOM 1941 C CA . GLY A 1 254 ? -2.830 -6.037 17.359 1.00 37.00 254 GLY A CA 1
ATOM 1942 C C . GLY A 1 254 ? -1.524 -5.841 18.137 1.00 37.00 254 GLY A C 1
ATOM 1943 O O . GLY A 1 254 ? -1.588 -5.442 19.295 1.00 37.00 254 GLY A O 1
ATOM 1944 N N . GLU A 1 255 ? -0.359 -6.093 17.537 1.00 37.00 255 GLU A N 1
ATOM 1945 C CA . GLU A 1 255 ? 0.950 -5.987 18.198 1.00 37.00 255 GLU A CA 1
ATOM 1946 C C . GLU A 1 255 ? 1.910 -5.112 17.385 1.00 37.00 255 GLU A C 1
ATOM 1948 O O . GLU A 1 255 ? 2.817 -5.604 16.721 1.00 37.00 255 GLU A O 1
ATOM 1953 N N . ALA A 1 256 ? 1.713 -3.791 17.403 1.00 33.94 256 ALA A N 1
ATOM 1954 C CA . ALA A 1 256 ? 2.750 -2.852 16.965 1.00 33.94 256 ALA A CA 1
ATOM 1955 C C . ALA A 1 256 ? 2.520 -1.429 17.499 1.00 33.94 256 ALA A C 1
ATOM 1957 O O . ALA A 1 256 ? 2.192 -0.515 16.744 1.00 33.94 256 ALA A O 1
ATOM 1958 N N . ALA A 1 257 ? 2.738 -1.223 18.799 1.00 31.86 257 ALA A N 1
ATOM 1959 C CA . ALA A 1 257 ? 3.049 0.098 19.342 1.00 31.86 257 ALA A CA 1
ATOM 1960 C C . ALA A 1 257 ? 3.672 -0.012 20.739 1.00 31.86 257 ALA A C 1
ATOM 1962 O O . ALA A 1 257 ? 2.961 0.008 21.737 1.00 31.86 257 ALA A O 1
ATOM 1963 N N . GLU A 1 258 ? 4.996 -0.084 20.791 1.00 29.02 258 GLU A N 1
ATOM 1964 C CA . GLU A 1 258 ? 5.796 0.592 21.813 1.00 29.02 258 GLU A CA 1
ATOM 1965 C C . GLU A 1 258 ? 7.170 0.872 21.198 1.00 29.02 258 GLU A C 1
ATOM 1967 O O . GLU A 1 258 ? 7.709 0.055 20.447 1.00 29.02 258 GLU A O 1
ATOM 1972 N N . GLY A 1 259 ? 7.632 2.108 21.393 1.00 29.03 259 GLY A N 1
ATOM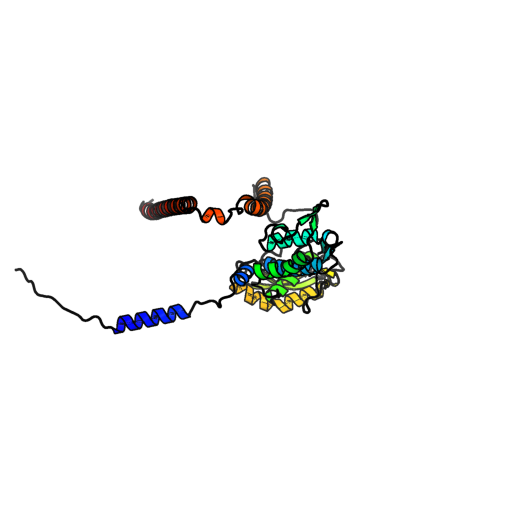 1973 C CA . GLY A 1 259 ? 8.982 2.521 21.046 1.00 29.03 259 GLY A CA 1
ATOM 1974 C C . GLY A 1 259 ? 9.998 1.764 21.890 1.00 29.03 259 GLY A C 1
ATOM 1975 O O . GLY A 1 259 ? 9.626 1.138 22.873 1.00 29.03 259 GLY A O 1
ATOM 1976 N N . GLU A 1 260 ? 11.249 1.828 21.441 1.00 35.09 260 GLU A N 1
ATOM 1977 C CA . GLU A 1 260 ? 12.478 1.391 22.112 1.00 35.09 260 GLU A CA 1
ATOM 1978 C C . GLU A 1 260 ? 12.367 1.298 23.639 1.00 35.09 260 GLU A C 1
ATOM 1980 O O . GLU A 1 260 ? 12.569 2.269 24.356 1.00 35.09 260 GLU A O 1
ATOM 1985 N N . ASP A 1 261 ? 11.908 0.149 24.108 1.00 34.00 261 ASP A N 1
ATOM 1986 C CA . ASP A 1 261 ? 12.516 -0.766 25.065 1.00 34.00 261 ASP A CA 1
ATOM 1987 C C . ASP A 1 261 ? 11.479 -1.890 25.265 1.00 34.00 261 ASP A C 1
ATOM 1989 O O . ASP A 1 261 ? 10.277 -1.672 25.142 1.00 34.00 261 ASP A O 1
ATOM 1993 N N . ASP A 1 262 ? 11.936 -3.122 25.474 1.00 30.67 262 ASP A N 1
ATOM 1994 C CA . ASP A 1 262 ? 11.111 -4.334 25.638 1.00 30.67 262 ASP A CA 1
ATOM 1995 C C . ASP A 1 262 ? 10.504 -4.957 24.364 1.00 30.67 262 ASP A C 1
ATOM 1997 O O . ASP A 1 262 ? 9.301 -5.188 24.207 1.00 30.67 262 ASP A O 1
ATOM 2001 N N . VAL A 1 263 ? 11.394 -5.431 23.487 1.00 35.81 263 VAL A N 1
ATOM 2002 C CA . VAL A 1 263 ? 11.096 -6.591 22.631 1.00 35.81 263 VAL A CA 1
ATOM 2003 C C . VAL A 1 263 ? 10.990 -7.844 23.511 1.00 35.81 263 VAL A C 1
ATOM 2005 O O . VAL A 1 263 ? 11.967 -8.575 23.634 1.00 35.81 263 VAL A O 1
ATOM 2008 N N . ALA A 1 264 ? 9.830 -8.111 24.121 1.00 34.38 264 ALA A N 1
ATOM 2009 C CA . ALA A 1 264 ? 9.406 -9.468 24.506 1.00 34.38 264 ALA A CA 1
ATOM 2010 C C . ALA A 1 264 ? 7.998 -9.501 25.126 1.00 34.38 264 ALA A C 1
ATOM 2012 O O . ALA A 1 264 ? 7.838 -9.570 26.342 1.00 34.38 264 ALA A O 1
ATOM 2013 N N . ALA A 1 265 ? 6.962 -9.598 24.296 1.00 36.09 265 ALA A N 1
ATOM 2014 C CA . ALA A 1 265 ? 5.670 -10.113 24.752 1.00 36.09 265 ALA A CA 1
ATOM 2015 C C . ALA A 1 265 ? 5.051 -11.103 23.755 1.00 36.09 265 ALA A C 1
ATOM 2017 O O . ALA A 1 265 ? 3.866 -11.045 23.480 1.00 36.09 265 ALA A O 1
ATOM 2018 N N . SER A 1 266 ? 5.843 -12.054 23.244 1.00 36.62 266 SER A N 1
ATOM 2019 C CA . SER A 1 266 ? 5.288 -13.331 22.747 1.00 36.62 266 SER A CA 1
ATOM 2020 C C . SER A 1 266 ? 6.224 -14.547 22.849 1.00 36.62 266 SER A C 1
ATOM 2022 O O . SER A 1 266 ? 5.790 -15.674 22.632 1.00 36.62 266 SER A O 1
ATOM 2024 N N . CYS A 1 267 ? 7.469 -14.396 23.314 1.00 40.41 267 CYS A N 1
ATOM 2025 C CA . CYS A 1 267 ? 8.343 -15.532 23.639 1.00 40.41 267 CYS A CA 1
ATOM 2026 C C . CYS A 1 267 ? 8.128 -16.043 25.072 1.00 40.41 267 CYS A C 1
ATOM 2028 O O . CYS A 1 267 ? 9.071 -16.111 25.860 1.00 40.41 267 CYS A O 1
ATOM 2030 N N . LYS A 1 268 ? 6.893 -16.406 25.435 1.00 33.28 268 LYS A N 1
ATOM 2031 C CA . LYS A 1 268 ? 6.624 -17.096 26.705 1.00 33.28 268 LYS A CA 1
ATOM 2032 C C . LYS A 1 268 ? 6.345 -18.575 26.449 1.00 33.28 268 LYS A C 1
ATOM 2034 O O . LYS A 1 268 ? 5.206 -19.022 26.466 1.00 33.28 268 LYS A O 1
ATOM 2039 N N . VAL A 1 269 ? 7.422 -19.324 26.225 1.00 41.31 269 VAL A N 1
ATOM 2040 C CA . VAL A 1 269 ? 7.466 -20.765 26.503 1.00 41.31 269 VAL A CA 1
ATOM 2041 C C . VAL A 1 269 ? 8.287 -20.921 27.777 1.00 41.31 269 VAL A C 1
ATOM 2043 O O . VAL A 1 269 ? 9.447 -20.503 27.828 1.00 41.31 269 VAL A O 1
ATOM 2046 N N . GLU A 1 270 ? 7.664 -21.451 28.827 1.00 35.72 270 GLU A N 1
ATOM 2047 C CA . GLU A 1 270 ? 8.301 -21.644 30.130 1.00 35.72 270 GLU A CA 1
ATOM 2048 C C . GLU A 1 270 ? 9.543 -22.544 29.986 1.00 35.72 270 GLU A C 1
ATOM 2050 O O . GLU A 1 270 ? 9.463 -23.673 29.510 1.00 35.72 270 GLU A O 1
ATOM 2055 N N . GLY A 1 271 ? 10.714 -22.009 30.355 1.00 46.19 271 GLY A N 1
ATOM 2056 C CA . GLY A 1 271 ? 11.968 -22.759 30.518 1.00 46.19 271 GLY A CA 1
ATOM 2057 C C . GLY A 1 271 ? 13.011 -22.677 29.391 1.00 46.19 271 GLY A C 1
ATOM 2058 O O . GLY A 1 271 ? 14.171 -22.984 29.652 1.00 46.19 271 GLY A O 1
ATOM 2059 N N . LEU A 1 272 ? 12.670 -22.232 28.170 1.00 45.16 272 LEU A N 1
ATOM 2060 C CA . LEU A 1 272 ? 13.604 -22.236 27.013 1.00 45.16 272 LEU A CA 1
ATOM 2061 C C . LEU A 1 272 ? 13.666 -20.914 26.211 1.00 45.16 272 LEU A C 1
ATOM 2063 O O . LEU A 1 272 ? 14.286 -20.841 25.146 1.00 45.16 272 LEU A O 1
ATOM 2067 N N . GLY A 1 273 ? 13.050 -19.843 26.719 1.00 47.91 273 GLY A N 1
ATOM 2068 C CA . GLY A 1 273 ? 12.873 -18.572 25.999 1.00 47.91 273 GLY A CA 1
ATOM 2069 C C . GLY A 1 273 ? 14.157 -17.822 25.610 1.00 47.91 273 GLY A C 1
ATOM 2070 O O . GLY A 1 273 ? 14.147 -17.087 24.625 1.00 47.91 273 GLY A O 1
ATOM 2071 N N . TRP A 1 274 ? 15.277 -18.035 26.307 1.00 51.19 274 TRP A N 1
ATOM 2072 C CA . TRP A 1 274 ? 16.530 -17.313 26.040 1.00 51.19 274 TRP A CA 1
ATOM 2073 C C . TRP A 1 274 ? 17.279 -17.802 24.785 1.00 51.19 274 TRP A C 1
ATOM 2075 O O . TRP A 1 274 ? 18.085 -17.057 24.238 1.00 51.19 274 TRP A O 1
ATOM 2085 N N . VAL A 1 275 ? 16.984 -19.012 24.290 1.00 58.50 275 VAL A N 1
ATOM 2086 C CA . VAL A 1 275 ? 17.581 -19.569 23.054 1.00 58.50 275 VAL A CA 1
ATOM 2087 C C . VAL A 1 275 ? 16.617 -19.481 21.876 1.00 58.50 275 VAL A C 1
ATOM 2089 O O . VAL A 1 275 ? 17.011 -19.157 20.755 1.00 58.50 275 VAL A O 1
ATOM 2092 N N . ILE A 1 276 ? 15.334 -19.737 22.127 1.00 51.97 276 ILE A N 1
ATOM 2093 C CA . ILE A 1 276 ? 14.315 -19.828 21.077 1.00 51.97 276 ILE A CA 1
ATOM 2094 C C . ILE A 1 276 ? 13.994 -18.450 20.491 1.00 51.97 276 ILE A C 1
ATOM 2096 O O . ILE A 1 276 ? 13.792 -18.335 19.288 1.00 51.97 276 ILE A O 1
ATOM 2100 N N . CYS A 1 277 ? 13.994 -17.387 21.296 1.00 47.78 277 CYS A N 1
ATOM 2101 C CA . CYS A 1 277 ? 13.622 -16.053 20.826 1.00 47.78 277 CYS A CA 1
ATOM 2102 C C . CYS A 1 277 ? 14.688 -15.393 19.918 1.00 47.78 277 CYS A C 1
ATOM 2104 O O . CYS A 1 277 ? 14.328 -14.828 18.879 1.00 47.78 277 CYS A O 1
ATOM 2106 N N . PRO A 1 278 ? 16.001 -15.511 20.211 1.00 55.03 278 PRO A N 1
ATOM 2107 C CA . PRO A 1 278 ? 17.047 -15.161 19.255 1.00 55.03 278 PRO A CA 1
ATOM 2108 C C . PRO A 1 278 ? 17.004 -16.045 18.010 1.00 55.03 278 PRO A C 1
ATOM 2110 O O . PRO A 1 278 ? 17.160 -15.525 16.912 1.00 55.03 278 PRO A O 1
ATOM 2113 N N . ALA A 1 279 ? 16.724 -17.346 18.151 1.00 52.66 279 ALA A N 1
ATOM 2114 C CA . ALA A 1 279 ? 16.595 -18.252 17.013 1.00 52.66 279 ALA A CA 1
ATOM 2115 C C . ALA A 1 279 ? 15.404 -17.894 16.115 1.00 52.66 279 ALA A C 1
ATOM 2117 O O . ALA A 1 279 ? 15.562 -17.928 14.905 1.00 52.66 279 ALA A O 1
ATOM 2118 N N . TYR A 1 280 ? 14.253 -17.488 16.661 1.00 54.75 280 TYR A N 1
ATOM 2119 C CA . TYR A 1 280 ? 13.082 -17.060 15.883 1.00 54.75 280 TYR A CA 1
ATOM 2120 C C . TYR A 1 280 ? 13.271 -15.698 15.222 1.00 54.75 280 TYR A C 1
ATOM 2122 O O . TYR A 1 280 ? 12.903 -15.535 14.066 1.00 54.75 280 TYR A O 1
ATOM 2130 N N . ASN A 1 281 ? 13.881 -14.728 15.904 1.00 57.00 281 ASN A N 1
ATOM 2131 C CA . ASN A 1 281 ? 14.216 -13.445 15.282 1.00 57.00 281 ASN A CA 1
ATOM 2132 C C . ASN A 1 281 ? 15.318 -13.599 14.227 1.00 57.00 281 ASN A C 1
ATOM 2134 O O . ASN A 1 281 ? 15.297 -12.915 13.203 1.00 57.00 281 ASN A O 1
ATOM 2138 N N . LEU A 1 282 ? 16.256 -14.520 14.447 1.00 58.81 282 LEU A N 1
ATOM 2139 C CA . LEU A 1 282 ? 17.248 -14.908 13.457 1.00 58.81 282 LEU A CA 1
ATOM 2140 C C . LEU A 1 282 ? 16.596 -15.686 12.314 1.00 58.81 282 LEU A C 1
ATOM 2142 O O . LEU A 1 282 ? 16.922 -15.391 11.185 1.00 58.81 282 LEU A O 1
ATOM 2146 N N . LEU A 1 283 ? 15.646 -16.591 12.559 1.00 54.25 283 LEU A N 1
ATOM 2147 C CA . LEU A 1 283 ? 14.875 -17.317 11.541 1.00 54.25 283 LEU A CA 1
ATOM 2148 C C . LEU A 1 283 ? 13.959 -16.386 10.753 1.00 54.25 283 LEU A C 1
ATOM 2150 O O . LEU A 1 283 ? 13.824 -16.583 9.562 1.00 54.25 283 LEU A O 1
ATOM 2154 N N . ALA A 1 284 ? 13.368 -15.360 11.363 1.00 57.56 284 ALA A N 1
ATOM 2155 C CA . ALA A 1 284 ? 12.578 -14.350 10.666 1.00 57.56 284 ALA A CA 1
ATOM 2156 C C . ALA A 1 284 ? 13.478 -13.480 9.782 1.00 57.56 284 ALA A C 1
ATOM 2158 O O . ALA A 1 284 ? 13.199 -13.312 8.601 1.00 57.56 284 ALA A O 1
ATOM 2159 N N . LYS A 1 285 ? 14.622 -13.023 10.309 1.00 49.09 285 LYS A N 1
ATOM 2160 C CA . LYS A 1 285 ? 15.626 -12.293 9.521 1.00 49.09 285 LYS A CA 1
ATOM 2161 C C . LYS A 1 285 ? 16.302 -13.167 8.469 1.00 49.09 285 LYS A C 1
ATOM 2163 O O . LYS A 1 285 ? 16.623 -12.660 7.407 1.00 49.09 285 LYS A O 1
ATOM 2168 N N . LEU A 1 286 ? 16.512 -14.453 8.738 1.00 53.12 286 LEU A N 1
ATOM 2169 C CA . LEU A 1 286 ? 17.041 -15.439 7.801 1.00 53.12 286 LEU A CA 1
ATOM 2170 C C . LEU A 1 286 ? 15.979 -15.865 6.807 1.00 53.12 286 LEU A C 1
ATOM 2172 O O . LEU A 1 286 ? 16.364 -16.207 5.714 1.00 53.12 286 LEU A O 1
ATOM 2176 N N . ASN A 1 287 ? 14.689 -15.843 7.127 1.00 52.47 287 ASN A N 1
ATOM 2177 C CA . ASN A 1 287 ? 13.617 -16.105 6.175 1.00 52.47 287 ASN A CA 1
ATOM 2178 C C . ASN A 1 287 ? 13.439 -14.889 5.265 1.00 52.47 287 ASN A C 1
ATOM 2180 O O . ASN A 1 287 ? 13.429 -15.055 4.058 1.00 52.47 287 ASN A O 1
ATOM 2184 N N . ASP A 1 288 ? 13.439 -13.666 5.797 1.00 56.56 288 ASP A N 1
ATOM 2185 C CA . ASP A 1 288 ? 13.441 -12.443 4.985 1.00 56.56 288 ASP A CA 1
ATOM 2186 C C . ASP A 1 288 ? 14.728 -12.329 4.146 1.00 56.56 288 ASP A C 1
ATOM 2188 O O . ASP A 1 288 ? 14.676 -12.022 2.954 1.00 56.56 288 ASP A O 1
ATOM 2192 N N . ALA A 1 289 ? 15.890 -12.654 4.721 1.00 52.81 289 ALA A N 1
ATOM 2193 C CA . ALA A 1 289 ? 17.158 -12.681 3.997 1.00 52.81 289 ALA A CA 1
ATOM 2194 C C . ALA A 1 289 ? 17.271 -13.880 3.052 1.00 52.81 289 ALA A C 1
ATOM 2196 O O . ALA A 1 289 ? 17.877 -13.732 2.003 1.00 52.81 289 ALA A O 1
ATOM 2197 N N . ALA A 1 290 ? 16.684 -15.038 3.363 1.00 49.41 290 ALA A N 1
ATOM 2198 C CA . ALA A 1 290 ? 16.620 -16.192 2.473 1.00 49.41 290 ALA A CA 1
ATOM 2199 C C . ALA A 1 290 ? 15.617 -15.945 1.359 1.00 49.41 290 ALA A C 1
ATOM 2201 O O . ALA A 1 290 ? 15.917 -16.317 0.246 1.00 49.41 290 ALA A O 1
ATOM 2202 N N . PHE A 1 291 ? 14.500 -15.251 1.561 1.00 54.69 291 PHE A N 1
ATOM 2203 C CA . PHE A 1 291 ? 13.667 -14.790 0.452 1.00 54.69 291 PHE A CA 1
ATOM 2204 C C . PHE A 1 291 ? 14.478 -13.862 -0.453 1.00 54.69 291 PHE A C 1
ATOM 2206 O O . PHE A 1 291 ? 14.526 -14.089 -1.656 1.00 54.69 291 PHE A O 1
ATOM 2213 N N . VAL A 1 292 ? 15.212 -12.893 0.099 1.00 56.69 292 VAL A N 1
ATOM 2214 C CA . VAL A 1 292 ? 16.077 -12.003 -0.697 1.00 56.69 292 VAL A CA 1
ATOM 2215 C C . VAL A 1 292 ? 17.243 -12.756 -1.366 1.00 56.69 292 VAL A C 1
ATOM 2217 O O . VAL A 1 292 ? 17.568 -12.469 -2.513 1.00 56.69 292 VAL A O 1
ATOM 2220 N N . PHE A 1 293 ? 17.842 -13.748 -0.705 1.00 49.41 293 PHE A N 1
ATOM 2221 C CA . PHE A 1 293 ? 19.010 -14.499 -1.179 1.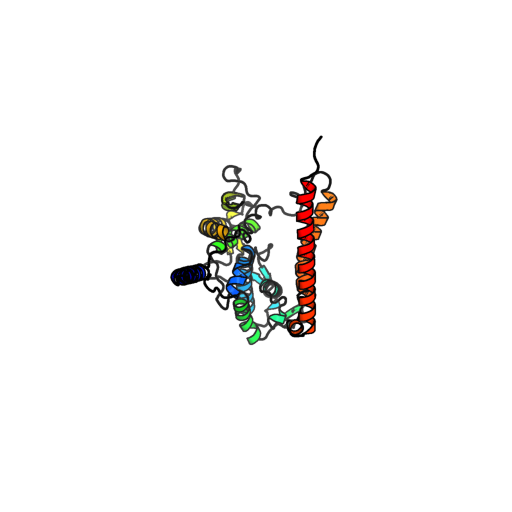00 49.41 293 PHE A CA 1
ATOM 2222 C C . PHE A 1 293 ? 18.645 -15.657 -2.121 1.00 49.41 293 PHE A C 1
ATOM 2224 O O . PHE A 1 293 ? 19.346 -15.873 -3.102 1.00 49.41 293 PHE A O 1
ATOM 2231 N N . ILE A 1 294 ? 17.539 -16.364 -1.879 1.00 52.97 294 ILE A N 1
ATOM 2232 C CA . ILE A 1 294 ? 16.952 -17.385 -2.764 1.00 52.97 294 ILE A CA 1
ATOM 2233 C C . ILE A 1 294 ? 16.416 -16.710 -4.029 1.00 52.97 294 ILE A C 1
ATOM 2235 O O . ILE A 1 294 ? 16.636 -17.219 -5.124 1.00 52.97 294 ILE A O 1
ATOM 2239 N N . LEU A 1 295 ? 15.782 -15.536 -3.924 1.00 50.78 295 LEU A N 1
ATOM 2240 C CA . LEU A 1 295 ? 15.378 -14.767 -5.106 1.00 50.78 295 LEU A CA 1
ATOM 2241 C C . LEU A 1 295 ? 16.583 -14.212 -5.882 1.00 50.78 295 LEU A C 1
ATOM 2243 O O . LEU A 1 295 ? 16.504 -14.112 -7.103 1.00 50.78 295 LEU A O 1
ATOM 2247 N N . ALA A 1 296 ? 17.684 -13.875 -5.201 1.00 52.31 296 ALA A N 1
ATOM 2248 C CA . ALA A 1 296 ? 18.896 -13.359 -5.838 1.00 52.31 296 ALA A CA 1
ATOM 2249 C C . ALA A 1 296 ? 19.839 -14.442 -6.396 1.00 52.31 296 ALA A C 1
ATOM 2251 O O . ALA A 1 296 ? 20.579 -14.136 -7.319 1.00 52.31 296 ALA A O 1
ATOM 2252 N N . ASN A 1 297 ? 19.830 -15.676 -5.869 1.00 47.69 297 ASN A N 1
ATOM 2253 C CA . ASN A 1 297 ? 20.805 -16.717 -6.246 1.00 47.69 297 ASN A CA 1
ATOM 2254 C C . ASN A 1 297 ? 20.191 -18.064 -6.674 1.00 47.69 297 ASN A C 1
ATOM 2256 O O . ASN A 1 297 ? 20.908 -18.897 -7.216 1.00 47.69 297 ASN A O 1
ATOM 2260 N N . LEU A 1 298 ? 18.897 -18.323 -6.431 1.00 48.72 298 LEU A N 1
ATOM 2261 C CA . LEU A 1 298 ? 18.234 -19.595 -6.781 1.00 48.72 298 LEU A CA 1
ATOM 2262 C C . LEU A 1 298 ? 17.141 -19.456 -7.857 1.00 48.72 298 LEU A C 1
ATOM 2264 O O . LEU A 1 298 ? 16.764 -20.459 -8.457 1.00 48.72 298 LEU A O 1
ATOM 2268 N N . LEU A 1 299 ? 16.632 -18.244 -8.117 1.00 47.50 299 LEU A N 1
ATOM 2269 C CA . LEU A 1 299 ? 15.689 -17.961 -9.214 1.00 47.50 299 LEU A CA 1
ATOM 2270 C C . LEU A 1 299 ? 16.341 -17.287 -10.431 1.00 47.50 299 LEU A C 1
ATOM 2272 O O . LEU A 1 299 ? 15.645 -16.852 -11.347 1.00 47.50 299 LEU A O 1
ATOM 2276 N N . GLU A 1 300 ? 17.670 -17.259 -10.486 1.00 44.91 300 GLU A N 1
ATOM 2277 C CA . GLU A 1 300 ? 18.416 -17.088 -11.733 1.00 44.91 300 GLU A CA 1
ATOM 2278 C C . GLU A 1 300 ? 18.537 -18.453 -12.440 1.00 44.91 300 GLU A C 1
ATOM 2280 O O . GLU A 1 300 ? 19.610 -18.909 -12.808 1.00 44.91 300 GLU A O 1
ATOM 2285 N N . VAL A 1 301 ? 17.411 -19.158 -12.596 1.00 46.59 301 VAL A N 1
ATOM 2286 C CA . VA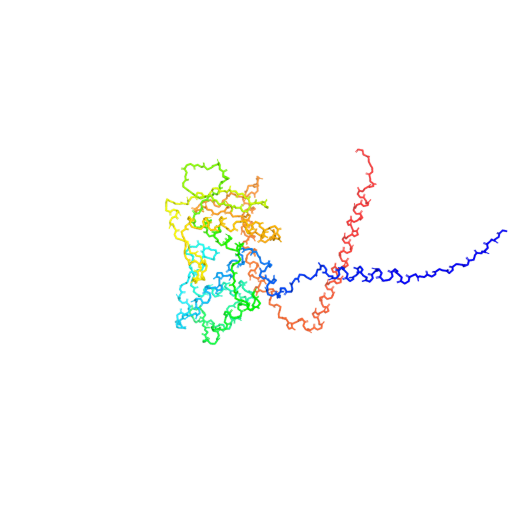L A 1 301 ? 17.311 -20.196 -13.622 1.00 46.59 301 VAL A CA 1
ATOM 2287 C C . VAL A 1 301 ? 16.870 -19.460 -14.871 1.00 46.59 301 VAL A C 1
ATOM 2289 O O . VAL A 1 301 ? 15.688 -19.160 -15.053 1.00 46.59 301 VAL A O 1
ATOM 2292 N N . GLU A 1 302 ? 17.847 -19.106 -15.701 1.00 40.81 302 GLU A N 1
ATOM 2293 C CA . GLU A 1 302 ? 17.607 -18.699 -17.077 1.00 40.81 302 GLU A CA 1
ATOM 2294 C C . GLU A 1 302 ? 16.618 -19.684 -17.708 1.00 40.81 302 GLU A C 1
ATOM 2296 O O . GLU A 1 302 ? 16.863 -20.890 -17.780 1.00 40.81 302 GLU A O 1
ATOM 2301 N N . GLY A 1 303 ? 15.479 -19.171 -18.178 1.00 45.88 303 GLY A N 1
ATOM 2302 C CA . GLY A 1 303 ? 14.490 -19.962 -18.913 1.00 45.88 303 GLY A CA 1
ATOM 2303 C C . GLY A 1 303 ? 15.054 -20.610 -20.185 1.00 45.88 303 GLY A C 1
ATOM 2304 O O . GLY A 1 303 ? 14.386 -21.462 -20.766 1.00 45.88 303 GLY A O 1
ATOM 2305 N N . ASP A 1 304 ? 16.283 -20.263 -20.576 1.00 44.25 304 ASP A N 1
ATOM 2306 C CA . ASP A 1 304 ? 17.001 -20.858 -21.699 1.00 44.25 304 ASP A CA 1
ATOM 2307 C C . ASP A 1 304 ? 17.645 -22.220 -21.362 1.00 44.25 304 ASP A C 1
ATOM 2309 O O . ASP A 1 304 ? 17.773 -23.066 -22.245 1.00 44.25 304 ASP A O 1
ATOM 2313 N N . LEU A 1 305 ? 17.916 -22.529 -20.083 1.00 43.25 305 LEU A N 1
ATOM 2314 C CA . LEU A 1 305 ? 18.420 -23.847 -19.637 1.00 43.25 305 LEU A CA 1
ATOM 2315 C C . LEU A 1 305 ? 17.332 -24.937 -19.562 1.00 43.25 305 LEU A C 1
ATOM 2317 O O . LEU A 1 305 ? 17.640 -26.128 -19.482 1.00 43.25 305 LEU A O 1
ATOM 2321 N N . LEU A 1 306 ? 16.049 -24.559 -19.601 1.00 47.66 306 LEU A N 1
ATOM 2322 C CA . LEU A 1 306 ? 14.904 -25.487 -19.643 1.00 47.66 306 LEU A CA 1
ATOM 2323 C C . LEU A 1 306 ? 14.522 -25.912 -21.075 1.00 47.66 306 LEU A C 1
ATOM 2325 O O . LEU A 1 306 ? 13.627 -26.753 -21.261 1.00 47.66 306 LEU A O 1
ATOM 2329 N N . SER A 1 307 ? 15.193 -25.342 -22.079 1.00 49.56 307 SER A N 1
ATOM 2330 C CA . SER A 1 307 ? 15.069 -25.748 -23.480 1.00 49.56 307 SER A CA 1
ATOM 2331 C C . SER A 1 307 ? 15.972 -26.937 -23.834 1.00 49.56 307 SER A C 1
ATOM 2333 O O . SER A 1 307 ? 15.696 -27.628 -24.814 1.00 49.56 307 SER A O 1
ATOM 2335 N N . ASP A 1 308 ? 16.981 -27.234 -23.004 1.00 55.88 308 ASP A N 1
ATOM 2336 C CA . ASP A 1 308 ? 17.947 -28.296 -23.267 1.00 55.88 308 ASP A CA 1
ATOM 2337 C C . ASP A 1 308 ? 17.432 -29.680 -22.819 1.00 55.88 308 ASP A C 1
ATOM 2339 O O . ASP A 1 308 ? 16.843 -29.858 -21.741 1.00 55.88 308 ASP A O 1
ATOM 2343 N N . ASN A 1 309 ? 17.650 -30.693 -23.661 1.00 58.03 309 ASN A N 1
ATOM 2344 C CA . ASN A 1 309 ? 17.145 -32.058 -23.465 1.00 58.03 309 ASN A CA 1
ATOM 2345 C C . ASN A 1 309 ? 17.677 -32.694 -22.166 1.00 58.03 309 ASN A C 1
ATOM 2347 O O . ASN A 1 309 ? 16.994 -33.523 -21.555 1.00 58.03 309 ASN A O 1
ATOM 2351 N N . ALA A 1 310 ? 18.854 -32.263 -21.705 1.00 58.81 310 ALA A N 1
ATOM 2352 C CA . ALA A 1 310 ? 19.477 -32.729 -20.470 1.00 58.81 310 ALA A CA 1
ATOM 2353 C C . ALA A 1 310 ? 18.701 -32.300 -19.209 1.00 58.81 310 ALA A C 1
ATOM 2355 O O . ALA A 1 310 ? 18.467 -33.117 -18.316 1.00 58.81 310 ALA A O 1
ATOM 2356 N N . THR A 1 311 ? 18.214 -31.058 -19.150 1.00 60.09 311 THR A N 1
ATOM 2357 C CA . THR A 1 311 ? 17.481 -30.532 -17.983 1.00 60.09 311 THR A CA 1
ATOM 2358 C C . THR A 1 311 ? 16.092 -31.161 -17.867 1.00 60.09 311 THR A C 1
ATOM 2360 O O . THR A 1 311 ? 15.635 -31.495 -16.770 1.00 60.09 311 THR A O 1
ATOM 2363 N N . ARG A 1 312 ? 15.427 -31.424 -19.003 1.00 61.78 312 ARG A N 1
ATOM 2364 C CA . ARG A 1 312 ? 14.160 -32.178 -19.025 1.00 61.78 312 ARG A CA 1
ATOM 2365 C C . ARG A 1 312 ? 14.346 -33.625 -18.570 1.00 61.78 312 ARG A C 1
ATOM 2367 O O . ARG A 1 312 ? 13.498 -34.127 -17.831 1.00 61.78 312 ARG A O 1
ATOM 2374 N N . ALA A 1 313 ? 15.447 -34.271 -18.954 1.00 67.88 313 ALA A N 1
ATOM 2375 C CA . ALA A 1 313 ? 15.783 -35.622 -18.507 1.00 67.88 313 ALA A CA 1
ATOM 2376 C C . ALA A 1 313 ? 16.111 -35.673 -17.002 1.00 67.88 313 ALA A C 1
ATOM 2378 O O . ALA A 1 313 ? 15.629 -36.565 -16.295 1.00 67.88 313 ALA A O 1
ATOM 2379 N N . ALA A 1 314 ? 16.841 -34.681 -16.484 1.00 69.50 314 ALA A N 1
ATOM 2380 C CA . ALA A 1 314 ? 17.130 -34.558 -15.055 1.00 69.50 314 ALA A CA 1
ATOM 2381 C C . ALA A 1 314 ? 15.843 -34.355 -14.231 1.00 69.50 314 ALA A C 1
ATOM 2383 O O . ALA A 1 314 ? 15.626 -35.028 -13.223 1.00 69.50 314 ALA A O 1
ATOM 2384 N N . TRP A 1 315 ? 14.931 -33.503 -14.705 1.00 73.81 315 TRP A N 1
ATOM 2385 C CA . TRP A 1 315 ? 13.654 -33.237 -14.036 1.00 73.81 315 TRP A CA 1
ATOM 2386 C C . TRP A 1 315 ? 12.654 -34.404 -14.124 1.00 73.81 315 TRP A C 1
ATOM 2388 O O . TRP A 1 315 ? 11.881 -34.637 -13.192 1.00 73.81 315 TRP A O 1
ATOM 2398 N N . GLN A 1 316 ? 12.665 -35.167 -15.222 1.00 74.94 316 GLN A N 1
ATOM 2399 C CA . GLN A 1 316 ? 11.926 -36.433 -15.335 1.00 74.94 316 GLN A CA 1
ATOM 2400 C C . GLN A 1 316 ? 12.456 -37.468 -14.334 1.00 74.94 316 GLN A C 1
ATOM 2402 O O . GLN A 1 316 ? 11.677 -38.084 -13.610 1.00 74.94 316 GLN A O 1
ATOM 2407 N N . THR A 1 317 ? 13.780 -37.599 -14.228 1.00 74.75 317 THR A N 1
ATOM 2408 C CA . THR A 1 317 ? 14.422 -38.527 -13.285 1.00 74.75 317 THR A CA 1
ATOM 2409 C C . THR A 1 317 ? 14.099 -38.165 -11.837 1.00 74.75 317 THR A C 1
ATOM 2411 O O . THR A 1 317 ? 13.674 -39.031 -11.074 1.00 74.75 317 THR A O 1
ATOM 2414 N N . PHE A 1 318 ? 14.203 -36.884 -11.473 1.00 81.31 318 PHE A N 1
ATOM 2415 C CA . PHE A 1 318 ? 13.852 -36.412 -10.132 1.00 81.31 318 PHE A CA 1
ATOM 2416 C C . PHE A 1 318 ? 12.391 -36.725 -9.773 1.00 81.31 318 PHE A C 1
ATOM 2418 O O . PHE A 1 318 ? 12.118 -37.269 -8.703 1.00 81.31 318 PHE A O 1
ATOM 2425 N N . ARG A 1 319 ? 11.448 -36.458 -10.689 1.00 78.56 319 ARG A N 1
ATOM 2426 C CA . ARG A 1 319 ? 10.024 -36.755 -10.467 1.00 78.56 319 ARG A CA 1
ATOM 2427 C C . ARG A 1 319 ? 9.739 -38.254 -10.374 1.00 78.56 319 ARG A C 1
ATOM 2429 O O . ARG A 1 319 ? 8.944 -38.657 -9.530 1.00 78.56 319 ARG A O 1
ATOM 2436 N N . ASN A 1 320 ? 10.413 -39.086 -11.166 1.00 79.62 320 ASN A N 1
ATOM 2437 C CA . ASN A 1 320 ? 10.265 -40.540 -11.079 1.00 79.62 320 ASN A CA 1
ATOM 2438 C C . ASN A 1 320 ? 10.772 -41.087 -9.739 1.00 79.62 320 ASN A C 1
ATOM 2440 O O . ASN A 1 320 ? 10.084 -41.893 -9.114 1.00 79.62 320 ASN A O 1
ATOM 2444 N N . VAL A 1 321 ? 11.919 -40.604 -9.253 1.00 82.94 321 VAL A N 1
ATOM 2445 C CA . VAL A 1 321 ? 12.453 -40.992 -7.936 1.00 82.94 321 VAL A CA 1
ATOM 2446 C C . VAL A 1 321 ? 11.522 -40.536 -6.808 1.00 82.94 321 VAL A C 1
ATOM 2448 O O . VAL A 1 321 ? 11.217 -41.322 -5.911 1.00 82.94 321 VAL A O 1
ATOM 2451 N N . ALA A 1 322 ? 11.009 -39.304 -6.878 1.00 82.25 322 ALA A N 1
ATOM 2452 C CA . ALA A 1 322 ? 10.065 -38.780 -5.893 1.00 82.25 322 ALA A CA 1
ATOM 2453 C C . ALA A 1 322 ? 8.753 -39.585 -5.853 1.00 82.25 322 ALA A C 1
ATOM 2455 O O . ALA A 1 322 ? 8.261 -39.899 -4.771 1.00 82.25 322 ALA A O 1
ATOM 2456 N N . ASN A 1 323 ? 8.219 -39.981 -7.011 1.00 84.44 323 ASN A N 1
ATOM 2457 C CA . ASN A 1 323 ? 7.001 -40.790 -7.092 1.00 84.44 323 ASN A CA 1
ATOM 2458 C C . ASN A 1 323 ? 7.196 -42.191 -6.495 1.00 84.44 323 ASN A C 1
ATOM 2460 O O . ASN A 1 323 ? 6.323 -42.681 -5.781 1.00 84.44 323 ASN A O 1
ATOM 2464 N N . VAL A 1 324 ? 8.346 -42.827 -6.739 1.00 87.81 324 VAL A N 1
ATOM 2465 C CA . VAL A 1 324 ? 8.666 -44.133 -6.140 1.00 87.81 324 VAL A CA 1
ATOM 2466 C C . VAL A 1 324 ? 8.793 -44.014 -4.620 1.00 87.81 324 VAL A C 1
ATOM 2468 O O . VAL A 1 324 ? 8.203 -44.812 -3.892 1.00 87.81 324 VAL A O 1
ATOM 2471 N N . LEU A 1 325 ? 9.489 -42.986 -4.125 1.00 87.31 325 LEU A N 1
ATOM 2472 C CA . LEU A 1 325 ? 9.606 -42.727 -2.686 1.00 87.31 325 LEU A CA 1
ATOM 2473 C C . LEU A 1 325 ? 8.250 -42.456 -2.030 1.00 87.31 325 LEU A C 1
ATOM 2475 O O . LEU A 1 325 ? 7.985 -42.960 -0.941 1.00 87.31 325 LEU A O 1
ATOM 2479 N N . PHE A 1 326 ? 7.374 -41.712 -2.704 1.00 84.75 326 PHE A N 1
ATOM 2480 C CA . PHE A 1 326 ? 6.028 -41.427 -2.217 1.00 84.75 326 PHE A CA 1
ATOM 2481 C C . PHE A 1 326 ? 5.220 -42.712 -2.000 1.00 84.75 326 PHE A C 1
ATOM 2483 O O . PHE A 1 326 ? 4.616 -42.890 -0.942 1.00 84.75 326 PHE A O 1
ATOM 2490 N N . VAL A 1 327 ? 5.274 -43.653 -2.947 1.00 89.75 327 VAL A N 1
ATOM 2491 C CA . VAL A 1 327 ? 4.606 -44.958 -2.814 1.00 89.75 327 VAL A CA 1
ATOM 2492 C C . VAL A 1 327 ? 5.181 -45.761 -1.644 1.00 89.75 327 VAL A C 1
ATOM 2494 O O . VAL A 1 327 ? 4.416 -46.318 -0.858 1.00 89.75 327 VAL A O 1
ATOM 2497 N N . VAL A 1 328 ? 6.507 -45.787 -1.475 1.00 86.69 328 VAL A N 1
ATOM 2498 C CA . VAL A 1 328 ? 7.159 -46.506 -0.364 1.00 86.69 328 VAL A CA 1
ATOM 2499 C C . VAL A 1 328 ? 6.726 -45.947 0.994 1.00 86.69 328 VAL A C 1
ATOM 2501 O O . VAL A 1 328 ? 6.375 -46.715 1.889 1.00 86.69 328 VAL A O 1
ATOM 2504 N N . VAL A 1 329 ? 6.683 -44.621 1.142 1.00 88.25 329 VAL A N 1
ATOM 2505 C CA . VAL A 1 329 ? 6.220 -43.968 2.378 1.00 88.25 329 VAL A CA 1
ATOM 2506 C C . VAL A 1 329 ? 4.754 -44.306 2.660 1.00 88.25 329 VAL A C 1
ATOM 2508 O O . VAL A 1 329 ? 4.416 -44.651 3.791 1.00 88.25 329 VAL A O 1
ATOM 2511 N N . PHE A 1 330 ? 3.892 -44.288 1.641 1.00 86.56 330 PHE A N 1
ATOM 2512 C CA . PHE A 1 330 ? 2.488 -44.677 1.797 1.00 86.56 330 PHE A CA 1
ATOM 2513 C C . PHE A 1 330 ? 2.322 -46.137 2.234 1.00 86.56 330 PHE A C 1
ATOM 2515 O O . PHE A 1 330 ? 1.514 -46.420 3.118 1.00 86.56 330 PHE A O 1
ATOM 2522 N N . VAL A 1 331 ? 3.114 -47.058 1.679 1.00 87.31 331 VAL A N 1
ATOM 2523 C CA . VAL A 1 331 ? 3.104 -48.471 2.090 1.00 87.31 331 VAL A CA 1
ATOM 2524 C C . VAL A 1 331 ? 3.551 -48.627 3.546 1.00 87.31 331 VAL A C 1
ATOM 2526 O O . VAL A 1 331 ? 2.916 -49.373 4.288 1.00 87.31 331 VAL A O 1
ATOM 2529 N N . LEU A 1 332 ? 4.577 -47.893 3.989 1.00 81.44 332 LEU A N 1
ATOM 2530 C CA . LEU A 1 332 ? 5.032 -47.919 5.385 1.00 81.44 332 LEU A CA 1
ATOM 2531 C C . LEU A 1 332 ? 3.983 -47.365 6.355 1.00 81.44 332 LEU A C 1
ATOM 2533 O O . LEU A 1 332 ? 3.776 -47.944 7.420 1.00 81.44 332 LEU A O 1
ATOM 2537 N N . ILE A 1 333 ? 3.287 -46.286 5.984 1.00 84.38 333 ILE A N 1
ATOM 2538 C CA . ILE A 1 333 ? 2.196 -45.722 6.793 1.00 84.38 333 ILE A CA 1
ATOM 2539 C C . ILE A 1 333 ? 1.046 -46.730 6.911 1.00 84.38 333 ILE A C 1
ATOM 2541 O O . ILE A 1 333 ? 0.573 -46.988 8.017 1.00 84.38 333 ILE A O 1
ATOM 2545 N N . ILE A 1 334 ? 0.623 -47.341 5.799 1.00 84.69 334 ILE A N 1
ATOM 2546 C CA . ILE A 1 334 ? -0.455 -48.342 5.794 1.00 84.69 334 ILE A CA 1
ATOM 2547 C C . ILE A 1 334 ? -0.048 -49.581 6.604 1.00 84.69 334 ILE A C 1
ATOM 2549 O O . ILE A 1 334 ? -0.830 -50.060 7.423 1.00 84.69 334 ILE A O 1
ATOM 2553 N N . TYR A 1 335 ? 1.185 -50.068 6.447 1.00 73.00 335 TYR A N 1
ATOM 2554 C CA . TYR A 1 335 ? 1.696 -51.194 7.230 1.00 73.00 335 TYR A CA 1
ATOM 2555 C C . TYR A 1 335 ? 1.792 -50.853 8.724 1.00 73.00 335 TYR A C 1
ATOM 2557 O O . TYR A 1 335 ? 1.467 -51.686 9.566 1.00 73.00 335 TYR A O 1
ATOM 2565 N N . GLY A 1 336 ? 2.136 -49.607 9.062 1.00 69.31 336 GLY A N 1
ATOM 2566 C CA . GLY A 1 336 ? 2.102 -49.096 10.433 1.00 69.31 336 GLY A CA 1
ATOM 2567 C C . GLY A 1 336 ? 0.703 -49.131 11.058 1.00 69.31 336 GLY A C 1
ATOM 2568 O O . GLY A 1 336 ? 0.575 -49.460 12.234 1.00 69.31 336 GLY A O 1
ATOM 2569 N N . GLN A 1 337 ? -0.351 -48.882 10.276 1.00 59.31 337 GLN A N 1
ATOM 2570 C CA . GLN A 1 337 ? -1.741 -49.007 10.741 1.00 59.31 337 GLN A CA 1
ATOM 2571 C C . GLN A 1 337 ? -2.195 -50.476 10.849 1.00 59.31 337 GLN A C 1
ATOM 2573 O O . GLN A 1 337 ? -2.913 -50.830 11.781 1.00 59.31 337 GLN A O 1
ATOM 2578 N N . ILE A 1 338 ? -1.750 -51.350 9.938 1.00 65.81 338 ILE A N 1
ATOM 2579 C CA . ILE A 1 338 ? -2.107 -52.782 9.941 1.00 65.81 338 ILE A CA 1
ATOM 2580 C C . ILE A 1 338 ? -1.396 -53.538 11.079 1.00 65.81 338 ILE A C 1
ATOM 2582 O O . ILE A 1 338 ? -2.008 -54.380 11.732 1.00 65.81 338 ILE A O 1
ATOM 2586 N N . VAL A 1 339 ? -0.127 -53.221 11.359 1.00 60.94 339 VAL A N 1
ATOM 2587 C CA . VAL A 1 339 ? 0.658 -53.842 12.443 1.00 60.94 339 VAL A CA 1
ATOM 2588 C C . VAL A 1 339 ? 0.378 -53.188 13.802 1.00 60.94 339 VAL A C 1
ATOM 2590 O O . VAL A 1 339 ? 0.379 -53.877 14.821 1.00 60.94 339 VAL A O 1
ATOM 2593 N N . GLY A 1 340 ? 0.051 -51.891 13.834 1.00 52.84 340 GLY A N 1
ATOM 2594 C CA . GLY A 1 340 ? -0.335 -51.171 15.054 1.00 52.84 340 GLY A CA 1
ATOM 2595 C C . GLY A 1 340 ? -1.725 -51.527 15.603 1.00 52.84 340 GLY A C 1
ATOM 2596 O O . GLY A 1 340 ? -2.026 -51.199 16.747 1.00 52.84 340 GLY A O 1
ATOM 2597 N N . GLY A 1 341 ? -2.562 -52.222 14.822 1.00 53.38 341 GLY A N 1
ATOM 2598 C CA . GLY A 1 341 ? -3.914 -52.648 15.210 1.00 53.38 341 GLY A CA 1
ATOM 2599 C C . GLY A 1 341 ? -4.046 -54.102 15.686 1.00 53.38 341 GLY A C 1
ATOM 2600 O O . GLY A 1 341 ? -5.169 -54.563 15.888 1.00 53.38 341 GLY A O 1
ATOM 2601 N N . GLY A 1 342 ? -2.940 -54.843 15.845 1.00 52.47 342 GLY A N 1
ATOM 2602 C CA . GLY A 1 342 ? -2.959 -56.311 15.959 1.00 52.47 342 GLY A CA 1
ATOM 2603 C C . GLY A 1 342 ? -2.148 -56.942 17.098 1.00 52.47 342 GLY A C 1
ATOM 2604 O O . GLY A 1 342 ? -1.728 -58.086 16.953 1.00 52.47 342 GLY A O 1
ATOM 2605 N N . GLY A 1 343 ? -1.913 -56.250 18.219 1.00 47.44 343 GLY A N 1
ATOM 2606 C CA . GLY A 1 343 ? -1.219 -56.804 19.394 1.00 47.44 343 GLY A CA 1
ATOM 2607 C C . GLY A 1 343 ? -2.026 -56.602 20.676 1.00 47.44 343 GLY A C 1
ATOM 2608 O O . GLY A 1 343 ? -2.085 -55.502 21.211 1.00 47.44 343 GLY A O 1
ATOM 2609 N N . GLY A 1 344 ? -2.702 -57.654 21.138 1.00 46.81 344 GLY A N 1
ATOM 2610 C CA . GLY A 1 344 ? -3.653 -57.595 22.245 1.00 46.81 344 GLY A CA 1
ATOM 2611 C C . GLY A 1 344 ? -3.064 -57.514 23.663 1.00 46.81 344 GLY A C 1
ATOM 2612 O O . GLY A 1 344 ? -1.988 -58.027 23.938 1.00 46.81 344 GLY A O 1
ATOM 2613 N N . ARG A 1 345 ? -3.906 -56.960 24.552 1.00 46.53 345 ARG A N 1
ATOM 2614 C CA . ARG A 1 345 ? -4.133 -57.266 25.986 1.00 46.53 345 ARG A CA 1
ATOM 2615 C C . ARG A 1 345 ? -2.917 -57.360 26.929 1.00 46.53 345 ARG A C 1
ATOM 2617 O O . ARG A 1 345 ? -2.338 -58.435 27.065 1.00 46.53 345 ARG A O 1
ATOM 2624 N N . ARG A 1 346 ? -2.749 -56.353 27.791 1.00 46.16 346 ARG A N 1
ATOM 2625 C CA . ARG A 1 346 ? -3.131 -56.362 29.224 1.00 46.16 346 ARG A CA 1
ATOM 2626 C C . ARG A 1 346 ? -2.889 -55.001 29.856 1.00 46.16 346 ARG A C 1
ATOM 2628 O O . ARG A 1 346 ? -1.891 -54.364 29.467 1.00 46.16 346 ARG A O 1
#

pLDDT: mean 72.3, std 19.4, range [29.02, 95.94]

Secondary structure (DSSP, 8-state):
-------------HHHHHHHHHHHHHHHTT-------HHHHHHHHS-HHHHHHHHHHHHHHHHHHSS-GGGTTT-EEE--TTT-SSSSEEEHHHHHHHHHHHTT--SGGGGT-EE-TTSSEE--HHHHHHHHHHHHHHHSTTSPP---HHHHHHHHHHHHHHHTB-S-EETT---S--EEEEEEEETTEEEEEEEEBSSTTTTT-EEE--SS-BTTB-SEEEHHHHHHHHHHHHHHHHHHHHH-GGG-GGGGTTS----SS---SS---TTTHHHHHHHHHHHHHHHHHHHHHHHHHTS---TTTTSSHHHHHHHHHHHHHHHHHHHHHHHHHHHHHHHHT-----

Foldseek 3Di:
DDDDDDDDDDDDDPVVVVVVVVVVVVVVPPDDPPCQDVLQVQLLPAFLLLNLLLLQLLQLLVLLLVDDQVCSQPDKFQSFCSVPLPQNIDGNQVSLQVNCVSLVVLGNVSLVWDADPVGGTHDDNVSSVCNSQVSCVSRVVSDDRDQDLLSLLVLLVLQLLSAFFDQKDAPPPDDPADFAWAQFDAPLDTGIITTGTPDPCSQADKTARHRDCPVVDDRIDGSVVSRVSSRVSNVVNSVVCNVVVVRYPSHPSRDDDDPPDDPDDPQPDPPCSVPVVVVVVVVVVCVVVCVSVCSVPVPPPDPVVVVDPVVVVVVVVVVVVVVVVVVVVVVVVVVCVVVVVDDDDD